Protein AF-A0A382E741-F1 (afdb_monomer)

Secondary structure (DSSP, 8-state):
-------SSPPPPPSSGGGTSPPPPPSSGGG--S-GGGSPPP-PPTT--SSPPPPTTTT--PPPPTT-----EEEEEEESTTTT-EEEEEEETTEEEEEETTEEEEEE-BS-TTTSEEEE-TTSSSEEEEEEEEETTEEEEEETT-SS-SEEEEEETTEEEEEETTEEEEEEEPPPPPP--

pLDDT: mean 92.49, std 12.66, range [32.03, 98.81]

Radius of gyration: 15.73 Å; Cα contacts (8 Å, |Δi|>4): 424; chains: 1; bounding box: 37×41×47 Å

Foldseek 3Di:
DPPDDDPVDFDDDAADQQLADADAADPPQVPWDAAPVNFDFDAADQVFDDGFDGDSCVPGRAAAAPLAADPAGKKAFCDWPRHRWIWGWHDHYQWIWIDTLRTIFTAGQPLDQVRGGFYDDSSSPHTWTWHWHRDNNWIFIHTVSDPHGQWIWHDDPQWIWIHGHVIITIIHGDGHPPPDD

Structure (mmCIF, N/CA/C/O backbone):
data_AF-A0A382E741-F1
#
_entry.id   AF-A0A382E741-F1
#
loop_
_atom_site.group_PDB
_atom_site.id
_atom_site.type_symbol
_atom_site.label_atom_id
_atom_site.label_alt_id
_atom_site.label_comp_id
_atom_site.label_asym_id
_atom_site.label_entity_id
_atom_site.label_seq_id
_atom_site.pdbx_PDB_ins_code
_atom_site.Cartn_x
_atom_site.Cartn_y
_atom_site.Cartn_z
_atom_site.occupancy
_atom_site.B_iso_or_equiv
_atom_site.auth_seq_id
_atom_site.auth_comp_id
_atom_site.auth_asym_id
_atom_site.auth_atom_id
_atom_site.pdbx_PDB_model_num
ATOM 1 N N . MET A 1 1 ? -0.413 5.037 -22.785 1.00 34.12 1 MET A N 1
ATOM 2 C CA . MET A 1 1 ? 0.793 4.187 -22.904 1.00 34.12 1 MET A CA 1
ATOM 3 C C . MET A 1 1 ? 0.843 3.245 -21.711 1.00 34.12 1 MET A C 1
ATOM 5 O O . MET A 1 1 ? 0.623 3.714 -20.603 1.00 34.12 1 MET A O 1
ATOM 9 N N . ALA A 1 2 ? 1.078 1.946 -21.911 1.00 32.03 2 ALA A N 1
ATOM 10 C CA . ALA A 1 2 ? 1.383 1.042 -20.799 1.00 32.03 2 ALA A CA 1
ATOM 11 C C . ALA A 1 2 ? 2.767 1.427 -20.244 1.00 32.03 2 ALA A C 1
ATOM 13 O O . ALA A 1 2 ? 3.730 1.404 -21.014 1.00 32.03 2 ALA A O 1
ATOM 14 N N . PRO A 1 3 ? 2.906 1.835 -18.974 1.00 43.91 3 PRO A N 1
ATOM 15 C CA . PRO A 1 3 ? 4.114 2.515 -18.540 1.00 43.91 3 PRO A CA 1
ATOM 16 C C . PRO A 1 3 ? 5.127 1.527 -17.963 1.00 43.91 3 PRO A C 1
ATOM 18 O O . PRO A 1 3 ? 5.594 1.750 -16.864 1.00 43.91 3 PRO A O 1
ATOM 21 N N . LEU A 1 4 ? 5.450 0.412 -18.624 1.00 53.78 4 LEU A N 1
ATOM 22 C CA . LEU A 1 4 ? 6.540 -0.455 -18.149 1.00 53.78 4 LEU A CA 1
ATOM 23 C C . LEU A 1 4 ? 7.335 -1.033 -19.313 1.00 53.78 4 LEU A C 1
ATOM 25 O O . LEU A 1 4 ? 7.257 -2.214 -19.638 1.00 53.78 4 LEU A O 1
ATOM 29 N N . ARG A 1 5 ? 8.155 -0.188 -19.931 1.00 50.84 5 ARG A N 1
ATOM 30 C CA . ARG A 1 5 ? 9.405 -0.668 -20.514 1.00 50.84 5 ARG A CA 1
ATOM 31 C C . ARG A 1 5 ? 10.549 -0.136 -19.665 1.00 50.84 5 ARG A C 1
ATOM 33 O O . ARG A 1 5 ? 10.568 1.040 -19.326 1.00 50.84 5 ARG A O 1
ATOM 40 N N . ILE A 1 6 ? 11.494 -1.039 -19.400 1.00 49.38 6 ILE A N 1
ATOM 41 C CA . ILE A 1 6 ? 12.743 -0.878 -18.645 1.00 49.38 6 ILE A CA 1
ATOM 42 C C . ILE A 1 6 ? 12.588 -1.108 -17.132 1.00 49.38 6 ILE A C 1
ATOM 44 O O . ILE A 1 6 ? 12.733 -0.203 -16.318 1.00 49.38 6 ILE A O 1
ATOM 48 N N . ARG A 1 7 ? 12.420 -2.373 -16.735 1.00 53.66 7 ARG A N 1
ATOM 49 C CA . ARG A 1 7 ? 13.137 -2.851 -15.546 1.00 53.66 7 ARG A CA 1
ATOM 50 C C . ARG A 1 7 ? 14.413 -3.516 -16.039 1.00 53.66 7 ARG A C 1
ATOM 52 O O . ARG A 1 7 ? 14.349 -4.506 -16.758 1.00 53.66 7 ARG A O 1
ATOM 59 N N . ARG A 1 8 ? 15.568 -2.911 -15.738 1.00 54.41 8 ARG A N 1
ATOM 60 C CA . ARG A 1 8 ? 16.885 -3.466 -16.110 1.00 54.41 8 ARG A CA 1
ATOM 61 C C . ARG A 1 8 ? 17.233 -4.720 -15.298 1.00 54.41 8 ARG A C 1
ATOM 63 O O . ARG A 1 8 ? 18.092 -5.478 -15.726 1.00 54.41 8 ARG A O 1
ATOM 70 N N . ARG A 1 9 ? 16.571 -4.928 -14.154 1.00 62.28 9 ARG A N 1
ATOM 71 C CA . ARG A 1 9 ? 16.672 -6.117 -13.303 1.00 62.28 9 ARG A CA 1
ATOM 72 C C . ARG A 1 9 ? 15.270 -6.607 -12.922 1.00 62.28 9 ARG A C 1
ATOM 74 O O . ARG A 1 9 ? 14.397 -5.755 -12.734 1.00 62.28 9 ARG A O 1
ATOM 81 N N . PRO A 1 10 ? 15.035 -7.926 -12.860 1.00 75.38 10 PRO A N 1
ATOM 82 C CA . PRO A 1 10 ? 13.801 -8.471 -12.299 1.00 75.38 10 PRO A CA 1
ATOM 83 C C . PRO A 1 10 ? 13.642 -8.037 -10.833 1.00 75.38 10 PRO A C 1
ATOM 85 O O . PRO A 1 10 ? 14.640 -7.799 -10.158 1.00 75.38 10 PRO A O 1
ATOM 88 N N . ASP A 1 11 ? 12.399 -7.906 -10.355 1.00 84.00 11 ASP A N 1
ATOM 89 C CA . ASP A 1 11 ? 12.163 -7.691 -8.922 1.00 84.00 11 ASP A CA 1
ATOM 90 C C . ASP A 1 11 ? 12.539 -8.981 -8.186 1.00 84.00 11 ASP A C 1
ATOM 92 O O . ASP A 1 11 ? 12.076 -10.066 -8.550 1.00 84.00 11 ASP A O 1
ATOM 96 N N . GLU A 1 12 ? 13.346 -8.847 -7.142 1.00 90.94 12 GLU A N 1
ATOM 97 C CA . GLU A 1 12 ? 13.682 -9.934 -6.228 1.00 90.94 12 GLU A CA 1
ATOM 98 C C . GLU A 1 12 ? 12.844 -9.789 -4.948 1.00 90.94 12 GLU A C 1
ATOM 100 O O . GLU A 1 12 ? 12.568 -8.661 -4.519 1.00 90.94 12 GLU A O 1
ATOM 105 N N . PRO A 1 13 ? 12.372 -10.901 -4.351 1.00 93.00 13 PRO A N 1
ATOM 106 C CA . PRO A 1 13 ? 11.739 -10.854 -3.040 1.00 93.00 13 PRO A CA 1
ATOM 107 C C . PRO A 1 13 ? 12.687 -10.256 -1.989 1.00 93.00 13 PRO A C 1
ATOM 109 O O . PRO A 1 13 ? 13.903 -10.407 -2.114 1.00 93.00 13 PRO A O 1
ATOM 112 N N . PRO A 1 14 ? 12.154 -9.609 -0.939 1.00 94.00 14 PRO A N 1
ATOM 113 C CA . PRO A 1 14 ? 12.985 -9.150 0.163 1.00 94.00 14 PRO A CA 1
ATOM 114 C C . PRO A 1 14 ? 13.691 -10.328 0.854 1.00 94.00 14 PRO A C 1
ATOM 116 O O . PRO A 1 14 ? 13.113 -11.407 0.986 1.00 94.00 14 PRO A O 1
ATOM 119 N N . ALA A 1 15 ? 14.923 -10.109 1.314 1.00 91.38 15 ALA A N 1
ATOM 120 C CA . ALA A 1 15 ? 15.647 -11.060 2.152 1.00 91.38 15 ALA A CA 1
ATOM 121 C C . ALA A 1 15 ? 15.253 -10.867 3.621 1.00 91.38 15 ALA A C 1
ATOM 123 O O . ALA A 1 15 ? 15.156 -9.729 4.066 1.00 91.38 15 ALA A O 1
ATOM 124 N N . GLY A 1 16 ? 15.064 -11.957 4.366 1.00 91.44 16 GLY A N 1
ATOM 125 C CA . GLY A 1 16 ? 14.660 -11.912 5.775 1.00 91.44 16 GLY A CA 1
ATOM 126 C C . GLY A 1 16 ? 13.178 -12.230 5.988 1.00 91.44 16 GLY A C 1
ATOM 127 O O . GLY A 1 16 ? 12.300 -11.815 5.224 1.00 91.44 16 GLY A O 1
ATOM 128 N N . ARG A 1 17 ? 12.897 -13.017 7.030 1.00 92.56 17 ARG A N 1
ATOM 129 C CA . ARG A 1 17 ? 11.551 -13.526 7.347 1.00 92.56 17 ARG A CA 1
ATOM 130 C C . ARG A 1 17 ? 10.599 -12.428 7.816 1.00 92.56 17 ARG A C 1
ATOM 132 O O . ARG A 1 17 ? 9.401 -12.512 7.549 1.00 92.56 17 ARG A O 1
ATOM 139 N N . GLU A 1 18 ? 11.127 -11.361 8.410 1.00 92.44 18 GLU A N 1
ATOM 140 C CA . GLU A 1 18 ? 10.365 -10.226 8.938 1.00 92.44 18 GLU A CA 1
ATOM 141 C C . GLU A 1 18 ? 9.513 -9.513 7.882 1.00 92.44 18 GLU A C 1
ATOM 143 O O . GLU A 1 18 ? 8.560 -8.811 8.206 1.00 92.44 18 GLU A O 1
ATOM 148 N N . HIS A 1 19 ? 9.841 -9.671 6.599 1.00 95.62 19 HIS A N 1
ATOM 149 C CA . HIS A 1 19 ? 9.064 -9.084 5.514 1.00 95.62 19 HIS A CA 1
ATOM 150 C C . HIS A 1 19 ? 7.811 -9.882 5.167 1.00 95.62 19 HIS A C 1
ATOM 152 O O . HIS A 1 19 ? 6.856 -9.317 4.628 1.00 95.62 19 HIS A O 1
ATOM 158 N N . PHE A 1 20 ? 7.838 -11.188 5.426 1.00 96.12 20 PHE A N 1
ATOM 159 C CA . PHE A 1 20 ? 6.790 -12.129 5.049 1.00 96.12 20 PHE A CA 1
ATOM 160 C C . PHE A 1 20 ? 5.826 -12.413 6.193 1.00 96.12 20 PHE A C 1
ATOM 162 O O . PHE A 1 20 ? 4.687 -12.789 5.924 1.00 96.12 20 PHE A O 1
ATOM 169 N N . GLU A 1 21 ? 6.273 -12.220 7.433 1.00 91.00 21 GLU A N 1
ATOM 170 C CA . GLU A 1 21 ? 5.510 -12.425 8.661 1.00 91.00 21 GLU A CA 1
ATOM 171 C C . GLU A 1 21 ? 4.847 -11.096 9.077 1.00 91.00 21 GLU A C 1
ATOM 173 O O . GLU A 1 21 ? 5.525 -10.201 9.585 1.00 91.00 21 GLU A O 1
ATOM 178 N N . PRO A 1 22 ? 3.533 -10.902 8.835 1.00 88.06 22 PRO A N 1
ATOM 179 C CA . PRO A 1 22 ? 2.861 -9.670 9.228 1.00 88.06 22 PRO A CA 1
ATOM 180 C C . PRO A 1 22 ? 2.861 -9.521 10.747 1.00 88.06 22 PRO A C 1
ATOM 182 O O . PRO A 1 22 ? 2.660 -10.503 11.462 1.00 88.06 22 PRO A O 1
ATOM 185 N N . THR A 1 23 ? 3.002 -8.290 11.239 1.00 86.75 23 THR A N 1
ATOM 186 C CA . THR A 1 23 ? 2.894 -8.014 12.675 1.00 86.75 23 THR A CA 1
ATOM 187 C C . THR A 1 23 ? 1.539 -8.508 13.210 1.00 86.75 23 THR A C 1
ATOM 189 O O . THR A 1 23 ? 0.502 -8.227 12.588 1.00 86.75 23 THR A O 1
ATOM 192 N N . PRO A 1 24 ? 1.523 -9.287 14.310 1.00 94.00 24 PRO A N 1
ATOM 193 C CA . PRO A 1 24 ? 0.286 -9.671 14.977 1.00 94.00 24 PRO A CA 1
ATOM 194 C C . PRO A 1 24 ? -0.503 -8.432 15.403 1.00 94.00 24 PRO A C 1
ATOM 196 O O . PRO A 1 24 ? 0.078 -7.470 15.891 1.00 94.00 24 PRO A O 1
ATOM 199 N N . LEU A 1 25 ? -1.820 -8.466 15.211 1.00 96.50 25 LEU A N 1
ATOM 200 C CA . LEU A 1 25 ? -2.710 -7.379 15.618 1.00 96.50 25 LEU A CA 1
ATOM 201 C C . LEU A 1 25 ? -3.413 -7.768 16.915 1.00 96.50 25 LEU A C 1
ATOM 203 O O . LEU A 1 25 ? -3.801 -8.929 17.078 1.00 96.50 25 LEU A O 1
ATOM 207 N N . SER A 1 26 ? -3.611 -6.805 17.807 1.00 96.25 26 SER A N 1
ATOM 208 C CA . SER A 1 26 ? -4.274 -7.014 19.090 1.00 96.25 26 SER A CA 1
ATOM 209 C C . SER A 1 26 ? -5.700 -7.518 18.899 1.00 96.25 26 SER A C 1
ATOM 211 O O . SER A 1 26 ? -6.436 -7.101 18.006 1.00 96.25 26 SER A O 1
ATOM 213 N N . THR A 1 27 ? -6.123 -8.454 19.737 1.00 92.38 27 THR A N 1
ATOM 214 C CA . THR A 1 27 ? -7.506 -8.933 19.770 1.00 92.38 27 THR A CA 1
ATOM 215 C C . THR A 1 27 ? -7.843 -9.252 21.223 1.00 92.38 27 THR A C 1
ATOM 217 O O . THR A 1 27 ? -7.325 -10.248 21.725 1.00 92.38 27 THR A O 1
ATOM 220 N N . PRO A 1 28 ? -8.709 -8.459 21.888 1.00 92.62 28 PRO A N 1
ATOM 221 C CA . PRO A 1 28 ? -9.558 -7.382 21.354 1.00 92.62 28 PRO A CA 1
ATOM 222 C C . PRO A 1 28 ? -8.822 -6.058 21.031 1.00 92.62 28 PRO A C 1
ATOM 224 O O . PRO A 1 28 ? -7.749 -5.800 21.570 1.00 92.62 28 PRO A O 1
ATOM 227 N N . PRO A 1 29 ? -9.420 -5.148 20.227 1.00 90.94 29 PRO A N 1
ATOM 228 C CA . PRO A 1 29 ? -8.807 -3.855 19.881 1.00 90.94 29 PRO A CA 1
ATOM 229 C C . PRO A 1 29 ? -8.440 -2.958 21.069 1.00 90.94 29 PRO A C 1
ATOM 231 O O . PRO A 1 29 ? -7.552 -2.117 20.952 1.00 90.94 29 PRO A O 1
ATOM 234 N N . ALA A 1 30 ? -9.104 -3.129 22.214 1.00 93.12 30 ALA A N 1
ATOM 235 C CA . ALA A 1 30 ? -8.807 -2.389 23.440 1.00 93.12 30 ALA A CA 1
ATOM 236 C C . ALA A 1 30 ? -7.405 -2.686 24.010 1.00 93.12 30 ALA A C 1
ATOM 238 O O . ALA A 1 30 ? -6.905 -1.899 24.805 1.00 93.12 30 ALA A O 1
ATOM 239 N N . GLU A 1 31 ? -6.773 -3.785 23.589 1.00 95.69 31 GLU A N 1
ATOM 240 C CA . GLU A 1 31 ? -5.421 -4.188 23.998 1.00 95.69 31 GLU A CA 1
ATOM 241 C C . GLU A 1 31 ? -4.324 -3.664 23.053 1.00 95.69 31 GLU A C 1
ATOM 243 O O . GLU A 1 31 ? -3.177 -4.086 23.139 1.00 95.69 31 GLU A O 1
ATOM 248 N N . THR A 1 32 ? -4.659 -2.757 22.130 1.00 97.38 32 THR A N 1
ATOM 249 C CA . THR A 1 32 ? -3.672 -2.094 21.260 1.00 97.38 32 THR A CA 1
ATOM 250 C C . THR A 1 32 ? -2.671 -1.306 22.105 1.00 97.38 32 THR A C 1
ATOM 252 O O . THR A 1 32 ? -3.071 -0.424 22.870 1.00 97.38 32 THR A O 1
ATOM 255 N N . THR A 1 33 ? -1.379 -1.584 21.937 1.00 97.06 33 THR A N 1
ATOM 256 C CA . THR A 1 33 ? -0.289 -0.892 22.636 1.00 97.06 33 THR A CA 1
ATOM 257 C C . THR A 1 33 ? 0.408 0.148 21.763 1.00 97.06 33 THR A C 1
ATOM 259 O O . THR A 1 33 ? 0.824 1.183 22.282 1.00 97.06 33 THR A O 1
ATOM 262 N N . VAL A 1 34 ? 0.500 -0.086 20.450 1.00 97.81 34 VAL A N 1
ATOM 263 C CA . VAL A 1 34 ? 1.154 0.805 19.484 1.00 97.81 34 VAL A CA 1
ATOM 264 C C . VAL A 1 34 ? 0.237 1.010 18.289 1.00 97.81 34 VAL A C 1
ATOM 266 O O . VAL A 1 34 ? -0.017 0.093 17.500 1.00 97.81 34 VAL A O 1
ATOM 269 N N . LYS A 1 35 ? -0.228 2.246 18.110 1.00 98.00 35 LYS A N 1
ATOM 270 C CA . LYS A 1 35 ? -1.102 2.611 16.998 1.00 98.00 35 LYS A CA 1
ATOM 271 C C . LYS A 1 35 ? -0.324 2.997 15.758 1.00 98.00 35 LYS A C 1
ATOM 273 O O . LYS A 1 35 ? 0.825 3.428 15.817 1.00 98.00 35 LYS A O 1
ATOM 278 N N . ALA A 1 36 ? -0.991 2.914 14.612 1.00 97.56 36 ALA A N 1
ATOM 279 C CA . ALA A 1 36 ? -0.427 3.338 13.341 1.00 97.56 36 ALA A CA 1
ATOM 280 C C . ALA A 1 36 ? -0.024 4.820 13.376 1.00 97.56 36 ALA A C 1
ATOM 282 O O . ALA A 1 36 ? 0.965 5.192 12.753 1.00 97.56 36 ALA A O 1
ATOM 283 N N . VAL A 1 37 ? -0.755 5.650 14.127 1.00 97.69 37 VAL A N 1
ATOM 284 C CA . VAL A 1 37 ? -0.464 7.084 14.300 1.00 97.69 37 VAL A CA 1
ATOM 285 C C . VAL A 1 37 ? 0.781 7.372 15.139 1.00 97.69 37 VAL A C 1
ATOM 287 O O . VAL A 1 37 ? 1.349 8.453 15.010 1.00 97.69 37 VAL A O 1
ATOM 290 N N . ASP A 1 38 ? 1.232 6.414 15.952 1.00 98.00 38 ASP A N 1
ATOM 291 C CA . ASP A 1 38 ? 2.426 6.565 16.791 1.00 98.00 38 ASP A CA 1
ATOM 292 C C . ASP A 1 38 ? 3.720 6.339 15.988 1.00 98.00 38 ASP A C 1
ATOM 294 O O . ASP A 1 38 ? 4.813 6.711 16.418 1.00 98.00 38 ASP A O 1
ATOM 298 N N . ILE A 1 39 ? 3.606 5.746 14.796 1.00 98.31 39 ILE A N 1
ATOM 299 C CA . ILE A 1 39 ? 4.721 5.489 13.886 1.00 98.31 39 ILE A CA 1
ATOM 300 C C . ILE A 1 39 ? 4.799 6.629 12.857 1.00 98.31 39 ILE A C 1
ATOM 302 O O . ILE A 1 39 ? 3.803 6.917 12.193 1.00 98.31 39 ILE A O 1
ATOM 306 N N . PRO A 1 40 ? 5.962 7.266 12.632 1.00 97.94 40 PRO A N 1
ATOM 307 C CA . PRO A 1 40 ? 6.100 8.298 11.603 1.00 97.94 40 PRO A CA 1
ATOM 308 C C . PRO A 1 40 ? 5.757 7.797 10.193 1.00 97.94 40 PRO A C 1
ATOM 310 O O . PRO A 1 40 ? 5.999 6.635 9.860 1.00 97.94 40 PRO A O 1
ATOM 313 N N . VAL A 1 41 ? 5.221 8.679 9.346 1.00 98.25 41 VAL A N 1
ATOM 314 C CA . VAL A 1 41 ? 5.004 8.399 7.915 1.00 98.25 41 VAL A CA 1
ATOM 315 C C . VAL A 1 41 ? 6.349 8.200 7.219 1.00 98.25 41 VAL A C 1
ATOM 317 O O . VAL A 1 41 ? 7.254 9.026 7.351 1.00 98.25 41 VAL A O 1
ATOM 320 N N . ALA A 1 42 ? 6.491 7.095 6.488 1.00 98.06 42 ALA A N 1
ATOM 321 C CA . ALA A 1 42 ? 7.678 6.812 5.700 1.00 98.06 42 ALA A CA 1
ATOM 322 C C . ALA A 1 42 ? 7.590 7.470 4.318 1.00 98.06 42 ALA A C 1
ATOM 324 O O . ALA A 1 42 ? 6.544 7.482 3.673 1.00 98.06 42 ALA A O 1
ATOM 325 N N . HIS A 1 43 ? 8.727 7.962 3.834 1.00 97.56 43 HIS A N 1
ATOM 326 C CA . HIS A 1 43 ? 8.866 8.511 2.489 1.00 97.56 43 HIS A CA 1
ATOM 327 C C . HIS A 1 43 ? 9.945 7.756 1.722 1.00 97.56 43 HIS A C 1
ATOM 329 O O . HIS A 1 43 ? 10.892 7.222 2.311 1.00 97.56 43 HIS A O 1
ATOM 335 N N . THR A 1 44 ? 9.831 7.736 0.396 1.00 97.75 44 THR A N 1
ATOM 336 C CA . THR A 1 44 ? 10.875 7.162 -0.448 1.00 97.75 44 THR A CA 1
ATOM 337 C C . THR A 1 44 ? 12.180 7.951 -0.263 1.00 97.75 44 THR A C 1
ATOM 339 O O . THR A 1 44 ? 12.179 9.177 -0.408 1.00 97.75 44 THR A O 1
ATOM 342 N N . PRO A 1 45 ? 13.321 7.290 0.019 1.00 96.00 45 PRO A N 1
ATOM 343 C CA . PRO A 1 45 ? 14.601 7.984 0.117 1.00 96.00 45 PRO A CA 1
ATOM 344 C C . PRO A 1 45 ? 15.011 8.576 -1.245 1.00 96.00 45 PRO A C 1
ATOM 346 O O . PRO A 1 45 ? 14.632 8.029 -2.285 1.00 96.00 45 PRO A O 1
ATOM 349 N N . PRO A 1 46 ? 15.818 9.653 -1.291 1.00 93.44 46 PRO A N 1
ATOM 350 C CA . PRO A 1 46 ? 16.272 10.240 -2.552 1.00 93.44 46 PRO A CA 1
ATOM 351 C C . PRO A 1 46 ? 16.890 9.197 -3.500 1.00 93.44 46 PRO A C 1
ATOM 353 O O . PRO A 1 46 ? 17.815 8.477 -3.131 1.00 93.44 46 PRO A O 1
ATOM 356 N N . GLY A 1 47 ? 16.371 9.105 -4.730 1.00 91.81 47 GLY A N 1
ATOM 357 C CA . GLY A 1 47 ? 16.799 8.106 -5.725 1.00 91.81 47 GLY A CA 1
ATOM 358 C C . GLY A 1 47 ? 16.170 6.709 -5.575 1.00 91.81 47 GLY A C 1
ATOM 359 O O . GLY A 1 47 ? 16.398 5.839 -6.423 1.00 91.81 47 GLY A O 1
ATOM 360 N N . GLY A 1 48 ? 15.327 6.510 -4.561 1.00 94.81 48 GLY A N 1
ATOM 361 C CA . GLY A 1 48 ? 14.690 5.242 -4.227 1.00 94.81 48 GLY A CA 1
ATOM 362 C C . GLY A 1 48 ? 15.574 4.316 -3.396 1.00 94.81 48 GLY A C 1
ATOM 363 O O . GLY A 1 48 ? 16.798 4.458 -3.354 1.00 94.81 48 GLY A O 1
ATOM 364 N N . TYR A 1 49 ? 14.954 3.343 -2.731 1.00 94.25 49 TYR A N 1
ATOM 365 C CA . TYR A 1 49 ? 15.710 2.301 -2.038 1.00 94.25 49 TYR A CA 1
ATOM 366 C C . TYR A 1 49 ? 16.342 1.330 -3.046 1.00 94.25 49 TYR A C 1
ATOM 368 O O . TYR A 1 49 ? 15.875 1.191 -4.182 1.00 94.25 49 TYR A O 1
ATOM 376 N N . ARG A 1 50 ? 17.413 0.652 -2.621 1.00 91.69 50 ARG A N 1
ATOM 377 C CA . ARG A 1 50 ? 18.072 -0.409 -3.404 1.00 91.69 50 ARG A CA 1
ATOM 378 C C . ARG A 1 50 ? 17.576 -1.782 -2.976 1.00 91.69 50 ARG A C 1
ATOM 380 O O . ARG A 1 50 ? 17.087 -2.531 -3.811 1.00 91.69 50 ARG A O 1
ATOM 387 N N 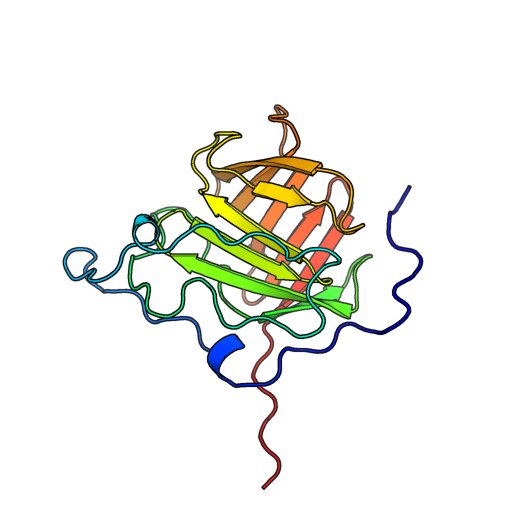. ASP A 1 51 ? 17.620 -2.018 -1.673 1.00 93.00 51 ASP A N 1
ATOM 388 C CA . ASP A 1 51 ? 17.113 -3.211 -1.007 1.00 93.00 51 ASP A CA 1
ATOM 389 C C . ASP A 1 51 ? 15.846 -2.855 -0.233 1.00 93.00 51 ASP A C 1
ATOM 391 O O . ASP A 1 51 ? 15.650 -1.694 0.145 1.00 93.00 51 ASP A O 1
ATOM 395 N N . PHE A 1 52 ? 14.971 -3.836 -0.011 1.00 95.88 52 PHE A N 1
ATOM 396 C CA . PHE A 1 52 ? 13.752 -3.595 0.751 1.00 95.88 52 PHE A CA 1
ATOM 397 C C . PHE A 1 52 ? 14.102 -3.030 2.139 1.00 95.88 52 PHE A C 1
ATOM 399 O O . PHE A 1 52 ? 14.848 -3.664 2.884 1.00 95.88 52 PHE A O 1
ATOM 406 N N . PRO A 1 53 ? 13.561 -1.861 2.525 1.00 96.69 53 PRO A N 1
ATOM 407 C CA . PRO A 1 53 ? 13.716 -1.359 3.883 1.00 96.69 53 PRO A CA 1
ATOM 408 C C . PRO A 1 53 ? 13.006 -2.294 4.863 1.00 96.69 53 PRO A C 1
ATOM 410 O O . PRO A 1 53 ? 12.065 -2.999 4.478 1.00 96.69 53 PRO A O 1
ATOM 413 N N . ARG A 1 54 ? 13.382 -2.249 6.144 1.00 96.12 54 ARG A N 1
ATOM 414 C CA . ARG A 1 54 ? 12.639 -2.930 7.219 1.00 96.12 54 ARG A CA 1
ATOM 415 C C . ARG A 1 54 ? 11.140 -2.566 7.177 1.00 96.12 54 ARG A C 1
ATOM 417 O O . ARG A 1 54 ? 10.801 -1.499 6.653 1.00 96.12 54 ARG A O 1
ATOM 424 N N . PRO A 1 55 ? 10.237 -3.437 7.664 1.00 97.62 55 PRO A N 1
ATOM 425 C CA . PRO A 1 55 ? 8.820 -3.100 7.771 1.00 97.62 55 PRO A CA 1
ATOM 426 C C . PRO A 1 55 ? 8.622 -1.792 8.548 1.00 97.62 55 PRO A C 1
ATOM 428 O O . PRO A 1 55 ? 9.194 -1.618 9.622 1.00 97.62 55 PRO A O 1
ATOM 431 N N . VAL A 1 56 ? 7.866 -0.861 7.966 1.00 98.12 56 VAL A N 1
ATOM 432 C CA . VAL A 1 56 ? 7.593 0.464 8.540 1.00 98.12 56 VAL A CA 1
ATOM 433 C C . VAL A 1 56 ? 6.679 0.340 9.752 1.00 98.12 56 VAL A C 1
ATOM 435 O O . VAL A 1 56 ? 6.916 0.990 10.762 1.00 98.12 56 VAL A O 1
ATOM 438 N N . LEU A 1 57 ? 5.669 -0.529 9.675 1.00 98.06 57 LEU A N 1
ATOM 439 C CA . LEU A 1 57 ? 4.703 -0.768 10.748 1.00 98.06 57 LEU A CA 1
ATOM 440 C C . LEU A 1 57 ? 5.156 -1.876 11.709 1.00 98.06 57 LEU A C 1
ATOM 442 O O . LEU A 1 57 ? 4.334 -2.446 12.424 1.00 98.06 57 LEU A O 1
ATOM 446 N N . ALA A 1 58 ? 6.453 -2.202 11.732 1.00 95.75 58 ALA A N 1
ATOM 447 C CA . ALA A 1 58 ? 6.995 -3.180 12.666 1.00 95.75 58 ALA A CA 1
ATOM 448 C C . ALA A 1 58 ? 6.655 -2.787 14.112 1.00 95.75 58 ALA A C 1
ATOM 450 O O . ALA A 1 58 ? 7.018 -1.707 14.572 1.00 95.75 58 ALA A O 1
ATOM 451 N N . GLY A 1 59 ? 5.979 -3.688 14.827 1.00 94.81 59 GLY A N 1
ATOM 452 C CA . GLY A 1 59 ? 5.569 -3.477 16.217 1.00 94.81 59 GLY A CA 1
ATOM 453 C C . GLY A 1 59 ? 4.241 -2.739 16.394 1.00 94.81 59 GLY A C 1
ATOM 454 O O . GLY A 1 59 ? 3.804 -2.605 17.529 1.00 94.81 59 GLY A O 1
ATOM 455 N N . CYS A 1 60 ? 3.581 -2.301 15.315 1.00 98.00 60 CYS A N 1
ATOM 456 C CA . CYS A 1 60 ? 2.207 -1.813 15.389 1.00 98.00 60 CYS A CA 1
ATOM 457 C C . CYS A 1 60 ? 1.233 -2.983 15.531 1.00 98.00 60 CYS A C 1
ATOM 459 O O . CYS A 1 60 ? 1.215 -3.880 14.686 1.00 98.00 60 CYS A O 1
ATOM 461 N N . ASP A 1 61 ? 0.406 -2.945 16.569 1.00 97.88 61 ASP A N 1
ATOM 462 C CA . ASP A 1 61 ? -0.582 -3.979 16.873 1.00 97.88 61 ASP A CA 1
ATOM 463 C C . ASP A 1 61 ? -2.029 -3.496 16.660 1.00 97.88 61 ASP A C 1
ATOM 465 O O . ASP A 1 61 ? -2.974 -4.248 16.890 1.00 97.88 61 ASP A O 1
ATOM 469 N N . GLU A 1 62 ? -2.229 -2.274 16.153 1.00 98.38 62 GLU A N 1
ATOM 470 C CA . GLU A 1 62 ? -3.564 -1.718 15.916 1.00 98.38 62 GLU A CA 1
ATOM 471 C C . GLU A 1 62 ? -4.359 -2.523 14.874 1.00 98.38 62 GLU A C 1
ATOM 473 O O . GLU A 1 62 ? -3.955 -2.605 13.704 1.00 98.38 62 GLU A O 1
ATOM 478 N N . PRO A 1 63 ? -5.534 -3.071 15.239 1.00 98.19 63 PRO A N 1
ATOM 479 C CA . PRO A 1 63 ? -6.355 -3.850 14.323 1.00 98.19 63 PRO A CA 1
ATOM 480 C C . PRO A 1 63 ? -6.712 -3.092 13.053 1.00 98.19 63 PRO A C 1
ATOM 482 O O . PRO A 1 63 ? -7.019 -1.901 13.083 1.00 98.19 63 PRO A O 1
ATOM 485 N N . ILE A 1 64 ? -6.724 -3.805 11.927 1.00 97.94 64 ILE A N 1
ATOM 486 C CA . ILE A 1 64 ? -7.182 -3.250 10.654 1.00 97.94 64 ILE A CA 1
ATOM 487 C C . ILE A 1 64 ? -8.630 -2.776 10.815 1.00 97.94 64 ILE A C 1
ATOM 489 O O . ILE A 1 64 ? -9.480 -3.496 11.346 1.00 97.94 64 ILE A O 1
ATOM 493 N N . THR A 1 65 ? -8.903 -1.562 10.339 1.00 96.38 65 THR A N 1
ATOM 494 C CA . THR A 1 65 ? -10.223 -0.942 10.459 1.00 96.38 65 THR A CA 1
ATOM 495 C C . THR A 1 65 ? -11.313 -1.817 9.815 1.00 96.38 65 THR A C 1
ATOM 497 O O . THR A 1 65 ? -11.082 -2.399 8.746 1.00 96.38 65 THR A O 1
ATOM 500 N N . PRO A 1 66 ? -12.510 -1.935 10.421 1.00 95.75 66 PRO A N 1
ATOM 501 C CA . PRO A 1 66 ? -13.588 -2.748 9.868 1.00 95.75 66 PRO A CA 1
ATOM 502 C C . PRO A 1 66 ? -13.919 -2.400 8.411 1.00 95.75 66 PRO A C 1
ATOM 504 O O . PRO A 1 66 ? -13.964 -1.236 8.020 1.00 95.75 66 PRO A O 1
ATOM 507 N N . GLY A 1 67 ? -14.173 -3.425 7.595 1.00 94.38 67 GLY A N 1
ATOM 508 C CA . GLY A 1 67 ? -14.511 -3.269 6.175 1.00 94.38 67 GLY A CA 1
ATOM 509 C C . GLY A 1 67 ? -13.308 -3.099 5.237 1.00 94.38 67 GLY A C 1
ATOM 510 O O . GLY A 1 67 ? -13.470 -3.233 4.021 1.00 94.38 67 GLY A O 1
ATOM 511 N N . ALA A 1 68 ? -12.102 -2.876 5.765 1.00 98.00 68 ALA A N 1
ATOM 512 C CA . ALA A 1 68 ? -10.884 -2.930 4.970 1.00 98.00 68 ALA A CA 1
ATOM 513 C C . ALA A 1 68 ? -10.488 -4.387 4.656 1.00 98.00 68 ALA A C 1
ATOM 515 O O . ALA A 1 68 ? -10.633 -5.272 5.503 1.00 98.00 68 ALA A O 1
ATOM 516 N N . PRO A 1 69 ? -9.967 -4.674 3.450 1.00 97.69 69 PRO A N 1
ATOM 517 C CA . PRO A 1 69 ? -9.374 -5.973 3.169 1.00 97.69 69 PRO A CA 1
ATOM 518 C C . PRO A 1 69 ? -8.040 -6.136 3.910 1.00 97.69 69 PRO A C 1
ATOM 520 O O . PRO A 1 69 ? -7.233 -5.204 3.945 1.00 97.69 69 PRO A O 1
ATOM 523 N N . ASP A 1 70 ? -7.763 -7.348 4.396 1.00 97.69 70 ASP A N 1
ATOM 524 C CA . ASP A 1 70 ? -6.409 -7.734 4.806 1.00 97.69 70 ASP A CA 1
ATOM 525 C C . ASP A 1 70 ? -5.578 -8.085 3.563 1.00 97.69 70 ASP A C 1
ATOM 527 O O . ASP A 1 70 ? -5.717 -9.147 2.949 1.00 97.69 70 ASP A O 1
ATOM 531 N N . LEU A 1 71 ? -4.747 -7.135 3.155 1.00 98.44 71 LEU A N 1
ATOM 532 C CA . LEU A 1 71 ? -3.790 -7.192 2.057 1.00 98.44 71 LEU A CA 1
ATOM 533 C C . LEU A 1 71 ? -2.357 -7.412 2.557 1.00 98.44 71 LEU A C 1
ATOM 535 O O . LEU A 1 71 ? -1.457 -7.456 1.719 1.00 98.44 71 LEU A O 1
ATOM 539 N N . ARG A 1 72 ? -2.114 -7.548 3.870 1.00 98.31 72 ARG A N 1
ATOM 540 C CA . ARG A 1 72 ? -0.756 -7.639 4.433 1.00 98.31 72 ARG A CA 1
ATOM 541 C C . ARG A 1 72 ? 0.038 -8.769 3.793 1.00 98.31 72 ARG A C 1
ATOM 543 O O . ARG A 1 72 ?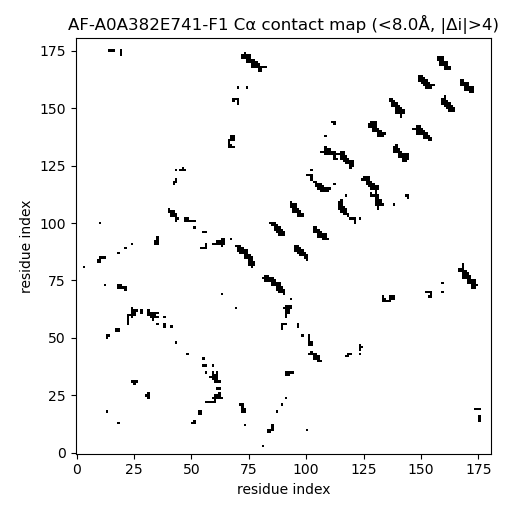 -0.542 -9.810 3.488 1.00 98.31 72 ARG A O 1
ATOM 550 N N . GLY A 1 73 ? 1.350 -8.597 3.643 1.00 97.56 73 GLY A N 1
ATOM 551 C CA . GLY A 1 73 ? 2.324 -9.602 3.201 1.00 97.56 73 GLY A CA 1
ATOM 552 C C . GLY A 1 73 ? 3.055 -9.250 1.905 1.00 97.56 73 GLY A C 1
ATOM 553 O O . GLY A 1 73 ? 2.878 -8.171 1.339 1.00 97.56 73 GLY A O 1
ATOM 554 N N . VAL A 1 74 ? 3.891 -10.178 1.436 1.00 98.44 74 VAL A N 1
ATOM 555 C CA . VAL A 1 74 ? 4.643 -10.041 0.181 1.00 98.44 74 VAL A CA 1
ATOM 556 C C . VAL A 1 74 ? 3.877 -10.704 -0.957 1.00 98.44 74 VAL A C 1
ATOM 558 O O . VAL A 1 74 ? 3.455 -11.857 -0.856 1.00 98.44 74 VAL A O 1
ATOM 561 N N . TRP A 1 75 ? 3.710 -9.981 -2.058 1.00 98.44 75 TRP A N 1
ATOM 562 C CA . TRP A 1 75 ? 2.898 -10.378 -3.200 1.00 98.44 75 TRP A CA 1
ATOM 563 C C . TRP A 1 75 ? 3.708 -10.346 -4.483 1.00 98.44 75 TRP A C 1
ATOM 565 O O . TRP A 1 75 ? 4.404 -9.372 -4.739 1.00 98.44 75 TRP A O 1
ATOM 575 N N . GLN A 1 76 ? 3.551 -11.362 -5.333 1.00 98.06 76 GLN A N 1
ATOM 576 C CA . GLN A 1 76 ? 4.129 -11.379 -6.675 1.00 98.06 76 GLN A CA 1
ATOM 577 C C . GLN A 1 76 ? 3.043 -11.476 -7.742 1.00 98.06 76 GLN A C 1
ATOM 579 O O . GLN A 1 76 ? 2.256 -12.426 -7.763 1.00 98.06 76 GLN A O 1
ATOM 584 N N . ALA A 1 77 ? 3.046 -10.543 -8.691 1.00 97.88 77 ALA A N 1
ATOM 585 C CA . ALA A 1 77 ? 2.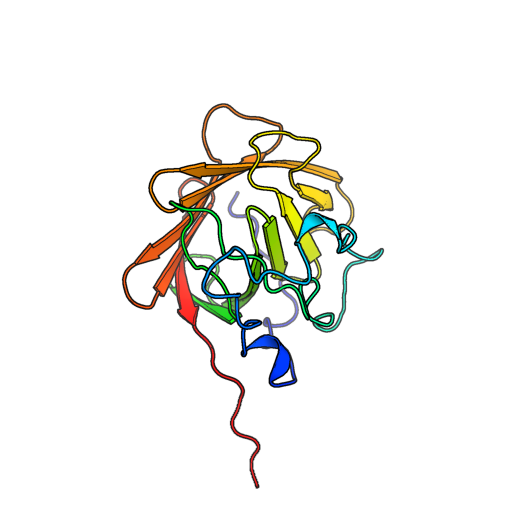220 -10.611 -9.887 1.00 97.88 77 ALA A CA 1
ATOM 586 C C . ALA A 1 77 ? 2.642 -11.789 -10.765 1.00 97.88 77 ALA A C 1
ATOM 588 O O . ALA A 1 77 ? 3.692 -11.768 -11.404 1.00 97.88 77 ALA A O 1
ATOM 589 N N . TYR A 1 78 ? 1.800 -12.815 -10.838 1.00 97.50 78 TYR A N 1
ATOM 590 C CA . TYR A 1 78 ? 2.050 -13.991 -11.675 1.00 97.50 78 TYR A CA 1
ATOM 591 C C . TYR A 1 78 ? 1.265 -13.930 -13.000 1.00 97.50 78 TYR A C 1
ATOM 593 O O . TYR A 1 78 ? 1.625 -14.604 -13.970 1.00 97.50 78 TYR A O 1
ATOM 601 N N . ARG A 1 79 ? 0.221 -13.086 -13.071 1.00 97.38 79 ARG A N 1
ATOM 602 C CA . ARG A 1 79 ? -0.604 -12.846 -14.266 1.00 97.38 79 ARG A CA 1
ATOM 603 C C . ARG A 1 79 ? -0.937 -11.362 -14.427 1.00 97.38 79 ARG A C 1
ATOM 605 O O . ARG A 1 79 ? -1.261 -10.693 -13.451 1.00 97.38 79 ARG A O 1
ATOM 612 N N . GLY A 1 80 ? -0.958 -10.890 -15.674 1.00 96.25 80 GLY A N 1
ATOM 613 C CA . GLY A 1 80 ? -1.262 -9.503 -16.038 1.00 96.25 80 GLY A CA 1
ATOM 614 C C . GLY A 1 80 ? -0.054 -8.788 -16.653 1.00 96.25 80 GLY A C 1
ATOM 615 O O . GLY A 1 80 ? 1.014 -9.391 -16.775 1.00 96.25 80 GLY A O 1
ATOM 616 N N . PRO A 1 81 ? -0.208 -7.518 -17.063 1.00 92.56 81 PRO A N 1
ATOM 617 C CA . PRO A 1 81 ? 0.864 -6.755 -17.704 1.00 92.56 81 PRO A CA 1
ATOM 618 C C . PRO A 1 81 ? 2.071 -6.495 -16.795 1.00 92.56 81 PRO A C 1
ATOM 620 O O . PRO A 1 81 ? 3.135 -6.160 -17.301 1.00 92.56 81 PRO A O 1
ATOM 623 N N . LEU A 1 82 ? 1.922 -6.654 -15.477 1.00 90.56 82 LEU A N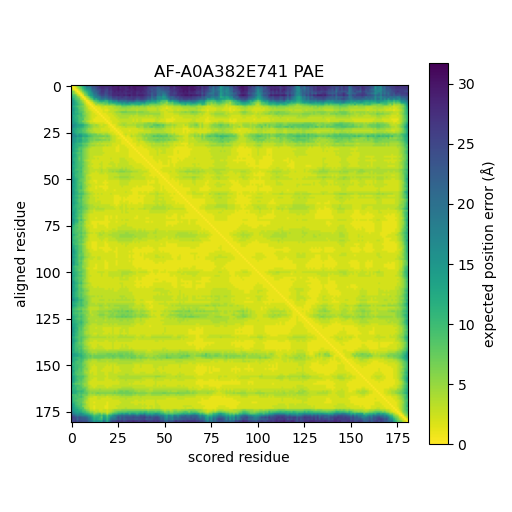 1
ATOM 624 C CA . LEU A 1 82 ? 2.984 -6.438 -14.489 1.00 90.56 82 LEU A CA 1
ATOM 625 C C . LEU A 1 82 ? 3.562 -7.747 -13.956 1.00 90.56 82 LEU A C 1
ATOM 627 O O . LEU A 1 82 ? 4.065 -7.779 -12.838 1.00 90.56 82 LEU A O 1
ATOM 631 N N . LYS A 1 83 ? 3.469 -8.840 -14.725 1.00 94.56 83 LYS A N 1
ATOM 632 C CA . LYS A 1 83 ? 4.030 -10.139 -14.336 1.00 94.56 83 LYS A CA 1
ATOM 633 C C . LYS A 1 83 ? 5.496 -9.990 -13.901 1.00 94.56 83 LYS A C 1
ATOM 635 O O . LYS A 1 83 ? 6.297 -9.391 -14.612 1.00 94.56 83 LYS A O 1
ATOM 640 N N . GLY A 1 84 ? 5.825 -10.558 -12.745 1.00 93.75 84 GLY A N 1
ATOM 641 C CA . GLY A 1 84 ? 7.129 -10.454 -12.093 1.00 93.75 84 GLY A CA 1
ATOM 642 C C . GLY A 1 84 ? 7.229 -9.328 -11.064 1.00 93.75 84 GLY A C 1
ATOM 643 O O . GLY A 1 84 ? 8.165 -9.343 -10.279 1.00 93.75 84 GLY A O 1
ATOM 644 N N . HIS A 1 85 ? 6.279 -8.388 -11.016 1.00 94.75 85 HIS A N 1
ATOM 645 C CA . HIS A 1 85 ? 6.268 -7.352 -9.986 1.00 94.75 85 HIS A CA 1
ATOM 646 C C . HIS A 1 85 ? 6.104 -7.936 -8.588 1.00 94.75 85 HIS A C 1
ATOM 648 O O . HIS A 1 85 ? 5.227 -8.779 -8.388 1.00 94.75 85 HIS A O 1
ATOM 654 N N . ILE A 1 86 ? 6.898 -7.435 -7.642 1.00 97.25 86 ILE A N 1
ATOM 655 C CA . ILE A 1 86 ? 6.785 -7.761 -6.224 1.00 97.25 86 ILE A CA 1
ATOM 656 C C . ILE A 1 86 ? 6.459 -6.501 -5.422 1.00 97.25 86 ILE A C 1
ATOM 658 O O . ILE A 1 86 ? 7.076 -5.455 -5.630 1.00 97.25 86 ILE A O 1
ATOM 662 N N . GLU A 1 87 ? 5.502 -6.614 -4.502 1.00 97.69 87 GLU A N 1
ATOM 663 C CA . GLU A 1 87 ? 5.188 -5.585 -3.508 1.00 97.69 87 GLU A CA 1
ATOM 664 C C . GLU A 1 87 ? 5.049 -6.196 -2.109 1.00 97.69 87 GLU A C 1
ATOM 666 O O . GLU A 1 87 ? 4.459 -7.266 -1.950 1.00 97.69 87 GLU A O 1
ATOM 671 N N . ARG A 1 88 ? 5.585 -5.510 -1.092 1.00 98.38 88 ARG A N 1
ATOM 672 C CA . ARG A 1 88 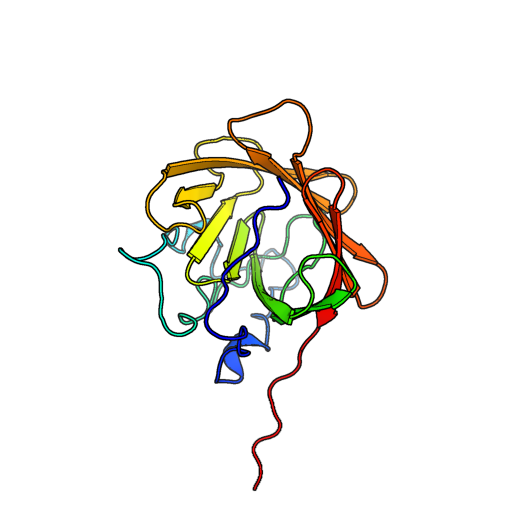? 5.256 -5.770 0.316 1.00 98.38 88 ARG A CA 1
ATOM 673 C C . ARG A 1 88 ? 4.171 -4.793 0.740 1.00 98.38 88 ARG A C 1
ATOM 675 O O . ARG A 1 88 ? 4.330 -3.592 0.537 1.00 98.38 88 ARG A O 1
ATOM 682 N N . VAL A 1 89 ? 3.103 -5.312 1.334 1.00 98.69 89 VAL A N 1
ATOM 683 C CA . VAL A 1 89 ? 2.007 -4.523 1.894 1.00 98.69 89 VAL A CA 1
ATOM 684 C C . VAL A 1 89 ? 1.976 -4.714 3.406 1.00 98.69 89 VAL A C 1
ATOM 686 O O . VAL A 1 89 ? 1.947 -5.841 3.897 1.00 98.69 89 VAL A O 1
ATOM 689 N N . GLU A 1 90 ? 1.961 -3.612 4.140 1.00 98.62 90 GLU A N 1
ATOM 690 C CA . GLU A 1 90 ? 1.805 -3.562 5.595 1.00 98.62 90 GLU A CA 1
ATOM 691 C C . GLU A 1 90 ? 0.509 -2.810 5.911 1.00 98.62 90 GLU A C 1
ATOM 693 O O . GLU A 1 90 ? 0.164 -1.869 5.195 1.00 98.62 90 GLU A O 1
ATOM 698 N N . GLN A 1 91 ? -0.227 -3.226 6.945 1.00 98.19 91 GLN A N 1
ATOM 699 C CA . GLN A 1 91 ? -1.469 -2.572 7.364 1.00 98.19 91 GLN A CA 1
ATOM 700 C C . GLN A 1 91 ? -1.662 -2.669 8.871 1.00 98.19 91 GLN A C 1
ATOM 702 O O . GLN A 1 91 ? -1.471 -3.740 9.445 1.00 98.19 91 GLN A O 1
ATOM 707 N N . ALA A 1 92 ? -2.116 -1.566 9.454 1.00 98.19 92 ALA A N 1
ATOM 708 C CA . ALA A 1 92 ? -2.599 -1.460 10.823 1.00 98.19 92 ALA A CA 1
ATOM 709 C C . ALA A 1 92 ? -3.555 -0.260 10.897 1.00 98.19 92 ALA A C 1
ATOM 711 O O . ALA A 1 92 ? -3.353 0.731 10.184 1.00 98.19 92 ALA A O 1
ATOM 712 N N . GLY A 1 93 ? -4.630 -0.355 11.681 1.00 98.06 93 GLY A N 1
ATOM 713 C CA . GLY A 1 93 ? -5.678 0.670 11.685 1.00 98.06 93 GLY A CA 1
ATOM 714 C C . GLY A 1 93 ? -6.245 0.929 10.282 1.00 98.06 93 GLY A C 1
ATOM 715 O O . GLY A 1 93 ? -6.612 0.003 9.552 1.00 98.06 93 GLY A O 1
ATOM 716 N N . ASN A 1 94 ? -6.302 2.199 9.873 1.00 98.44 94 ASN A N 1
ATOM 717 C CA . ASN A 1 94 ? -6.635 2.608 8.502 1.00 98.44 94 ASN A CA 1
ATOM 718 C C . ASN A 1 94 ? -5.398 2.926 7.633 1.00 98.44 94 ASN A C 1
ATOM 720 O O . ASN A 1 94 ? -5.551 3.506 6.555 1.00 98.44 94 ASN A O 1
ATOM 724 N N . ARG A 1 95 ? -4.188 2.572 8.078 1.00 98.75 95 ARG A N 1
ATOM 725 C CA . ARG A 1 95 ? -2.929 2.857 7.383 1.00 98.75 95 ARG A CA 1
ATOM 726 C C . ARG A 1 95 ? -2.480 1.681 6.522 1.00 98.75 95 ARG A C 1
ATOM 728 O O . ARG A 1 95 ? -2.657 0.518 6.887 1.00 98.75 95 ARG A O 1
ATOM 735 N N . VAL A 1 96 ? -1.883 1.990 5.375 1.00 98.81 96 VAL A N 1
ATOM 736 C CA . VAL A 1 96 ? -1.297 1.024 4.445 1.00 98.81 96 VAL A CA 1
ATOM 737 C C . VAL A 1 96 ? 0.074 1.517 3.999 1.00 98.81 96 VAL A C 1
ATOM 739 O O . VAL A 1 96 ? 0.197 2.640 3.520 1.00 98.81 96 VAL A O 1
ATOM 742 N N . VAL A 1 97 ? 1.088 0.657 4.075 1.00 98.81 97 VAL A N 1
ATOM 743 C CA . VAL A 1 97 ? 2.412 0.923 3.495 1.00 98.81 97 VAL A CA 1
ATOM 744 C C . VAL A 1 97 ? 2.669 -0.075 2.379 1.00 98.81 97 VAL A C 1
ATOM 746 O O . VAL A 1 97 ? 2.598 -1.284 2.593 1.00 98.81 97 VAL A O 1
ATOM 749 N N . ILE A 1 98 ? 2.948 0.423 1.176 1.00 98.56 98 ILE A N 1
ATOM 750 C CA . ILE A 1 98 ? 3.272 -0.389 0.003 1.00 98.56 98 ILE A CA 1
ATOM 751 C C . ILE A 1 98 ? 4.707 -0.100 -0.416 1.00 98.56 98 ILE A C 1
ATOM 753 O O . ILE A 1 98 ? 5.022 0.981 -0.909 1.00 98.56 98 ILE A O 1
ATOM 757 N N . THR A 1 99 ? 5.566 -1.100 -0.270 1.00 98.19 99 THR A N 1
ATOM 758 C CA . THR A 1 99 ? 6.984 -1.026 -0.624 1.00 98.19 99 THR A CA 1
ATOM 759 C C . THR A 1 99 ? 7.219 -1.850 -1.881 1.00 98.19 99 THR A C 1
ATOM 761 O O . THR A 1 99 ? 7.056 -3.072 -1.861 1.00 98.19 99 THR A O 1
ATOM 764 N N . ALA A 1 100 ? 7.574 -1.199 -2.994 1.00 96.00 100 ALA A N 1
ATOM 765 C CA . ALA A 1 100 ? 7.756 -1.884 -4.276 1.00 96.00 100 ALA A CA 1
ATOM 766 C C . ALA A 1 100 ? 8.578 -1.059 -5.280 1.00 96.00 100 ALA A C 1
ATOM 768 O O . ALA A 1 100 ? 8.521 0.162 -5.267 1.00 96.00 100 ALA A O 1
ATOM 769 N N . GLY A 1 101 ? 9.330 -1.689 -6.187 1.00 92.12 101 GLY A N 1
ATOM 770 C CA . GLY A 1 101 ? 9.993 -0.980 -7.297 1.00 92.12 101 GLY A CA 1
ATOM 771 C C . GLY A 1 101 ? 10.941 0.169 -6.900 1.00 92.12 101 GLY A C 1
ATOM 772 O O . GLY A 1 101 ? 11.144 1.090 -7.696 1.00 92.12 101 GLY A O 1
ATOM 773 N N . GLY A 1 102 ? 11.507 0.137 -5.690 1.00 94.56 102 GLY A N 1
ATOM 774 C CA 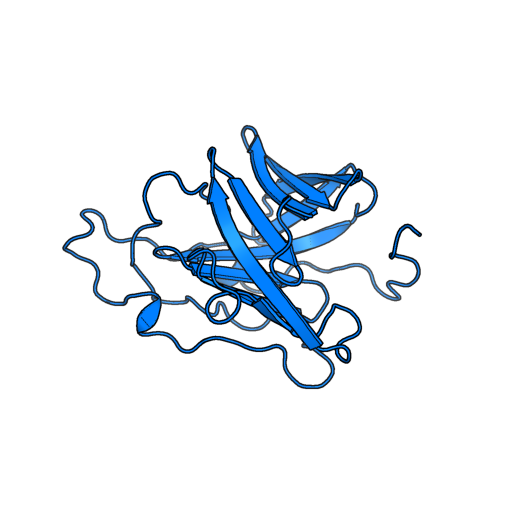. GLY A 1 102 ? 12.383 1.188 -5.161 1.00 94.56 102 GLY A CA 1
ATOM 775 C C . GLY A 1 102 ? 11.662 2.371 -4.502 1.00 94.56 102 GLY A C 1
ATOM 776 O O . GLY A 1 102 ? 12.328 3.357 -4.199 1.00 94.56 102 GLY A O 1
ATOM 777 N N . ILE A 1 103 ? 10.341 2.300 -4.300 1.00 96.31 103 ILE A N 1
ATOM 778 C CA . ILE A 1 103 ? 9.524 3.341 -3.651 1.00 96.31 103 ILE A CA 1
ATOM 779 C C . ILE A 1 103 ? 8.730 2.804 -2.447 1.00 96.31 103 ILE A C 1
ATOM 781 O O . ILE A 1 103 ? 8.370 1.623 -2.406 1.00 96.31 103 ILE A O 1
ATOM 785 N N . ILE A 1 104 ? 8.432 3.685 -1.493 1.00 98.25 104 ILE A N 1
ATOM 786 C CA . ILE A 1 104 ? 7.597 3.437 -0.314 1.00 98.25 104 ILE A CA 1
ATOM 787 C C . ILE A 1 104 ? 6.380 4.358 -0.397 1.00 98.25 104 ILE A C 1
ATOM 789 O O . ILE A 1 104 ? 6.487 5.557 -0.177 1.00 98.25 104 ILE A O 1
ATOM 793 N N . HIS A 1 105 ? 5.212 3.803 -0.702 1.00 98.31 105 HIS A N 1
ATOM 794 C CA . HIS A 1 105 ? 3.951 4.540 -0.653 1.00 98.31 105 HIS A CA 1
ATOM 795 C C . HIS A 1 105 ? 3.246 4.246 0.662 1.00 98.31 105 HIS A C 1
ATOM 797 O O . HIS A 1 105 ? 2.611 3.204 0.814 1.00 98.31 105 HIS A O 1
ATOM 803 N N . ASP A 1 106 ? 3.393 5.171 1.599 1.00 98.69 106 ASP A N 1
ATOM 804 C CA . ASP A 1 106 ? 2.750 5.175 2.909 1.00 98.69 106 ASP A CA 1
ATOM 805 C C . ASP A 1 106 ? 1.516 6.085 2.875 1.00 98.69 106 ASP A C 1
ATOM 807 O O . ASP A 1 106 ? 1.578 7.189 2.327 1.00 98.69 106 ASP A O 1
ATOM 811 N N . MET A 1 107 ? 0.378 5.600 3.373 1.00 98.62 107 MET A N 1
ATOM 812 C CA . MET A 1 107 ? -0.892 6.321 3.305 1.00 98.62 107 MET A CA 1
ATOM 813 C C . MET A 1 107 ? -1.870 5.901 4.400 1.00 98.62 107 MET A C 1
ATOM 815 O O . MET A 1 107 ? -2.012 4.721 4.722 1.00 98.62 107 MET A O 1
ATOM 819 N N . TYR A 1 108 ? -2.648 6.862 4.874 1.00 98.69 108 TYR A N 1
ATOM 820 C CA . TYR A 1 108 ? -3.913 6.646 5.557 1.00 98.69 108 TYR A CA 1
ATOM 821 C C . TYR A 1 108 ? -5.053 6.595 4.539 1.00 98.69 108 TYR A C 1
ATOM 823 O O . TYR A 1 108 ? -5.147 7.409 3.619 1.00 98.69 108 TYR A O 1
ATOM 831 N N . ALA A 1 109 ? -5.956 5.632 4.706 1.00 98.44 109 ALA A N 1
ATOM 832 C CA . ALA A 1 109 ? -7.166 5.503 3.904 1.00 98.44 109 ALA A CA 1
ATOM 833 C C . ALA A 1 109 ? -8.312 6.383 4.447 1.00 98.44 109 ALA A C 1
ATOM 835 O O . ALA A 1 109 ? -9.420 5.898 4.673 1.00 98.44 109 ALA A O 1
ATOM 836 N N . ASP A 1 110 ? -8.035 7.667 4.687 1.00 97.75 110 ASP A N 1
ATOM 837 C CA . ASP A 1 110 ? -8.969 8.653 5.259 1.00 97.75 110 ASP A CA 1
ATOM 838 C C . ASP A 1 110 ? -9.703 9.505 4.203 1.00 97.75 110 ASP A C 1
ATOM 840 O O . ASP A 1 110 ? -10.547 10.343 4.520 1.00 97.75 110 ASP A O 1
ATOM 844 N N . GLY A 1 111 ? -9.406 9.283 2.921 1.00 97.81 111 GLY A N 1
ATOM 845 C CA . GLY A 1 111 ? -10.005 9.994 1.799 1.00 97.81 111 GLY A CA 1
ATOM 846 C C . GLY A 1 111 ? -9.436 11.386 1.528 1.00 97.81 111 GLY A C 1
ATOM 847 O O . GLY A 1 111 ? -9.952 12.055 0.626 1.00 97.81 111 GLY A O 1
ATOM 848 N N . THR A 1 112 ? -8.396 11.815 2.241 1.00 98.19 112 THR A N 1
ATOM 849 C CA . THR A 1 112 ? -7.739 13.111 2.052 1.00 98.19 112 THR A CA 1
ATOM 850 C C . THR A 1 112 ? -6.478 12.982 1.202 1.00 98.19 112 THR A C 1
ATOM 852 O O . THR A 1 112 ? -5.886 11.911 1.073 1.00 98.19 112 THR A O 1
ATOM 855 N N . LEU A 1 113 ? -6.062 14.086 0.577 1.00 97.69 113 LEU A N 1
ATOM 856 C CA . LEU A 1 113 ? -4.761 14.135 -0.088 1.00 97.69 113 LEU A CA 1
ATOM 857 C C . LEU A 1 113 ? -3.617 14.171 0.923 1.00 97.69 113 LEU A C 1
ATOM 859 O O . LEU A 1 113 ? -2.598 13.560 0.652 1.00 97.69 113 LEU A O 1
ATOM 863 N N . GLU A 1 114 ? -3.790 14.849 2.060 1.00 96.19 114 GLU A N 1
ATOM 864 C CA . GLU A 1 114 ? -2.771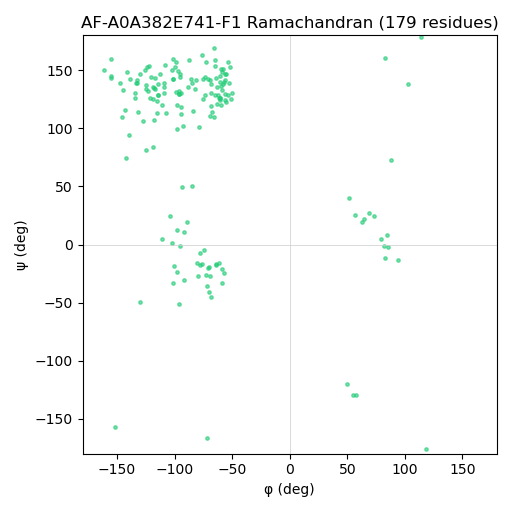 15.043 3.101 1.00 96.19 114 GLU A CA 1
ATOM 865 C C . GLU A 1 114 ? -2.415 13.746 3.839 1.00 96.19 114 GLU A C 1
ATOM 867 O O . GLU A 1 114 ? -1.236 13.435 3.987 1.00 96.19 114 GLU A O 1
ATOM 872 N N . GLY A 1 115 ? -3.418 12.957 4.230 1.00 96.62 115 GLY A N 1
ATOM 873 C CA . GLY A 1 115 ? -3.215 11.633 4.820 1.00 96.62 115 GLY A CA 1
ATOM 874 C C . GLY A 1 115 ? -2.875 10.556 3.789 1.00 96.62 115 GLY A C 1
ATOM 875 O O . GLY A 1 115 ? -2.365 9.499 4.145 1.00 96.62 115 GLY A O 1
ATOM 876 N N . GLY A 1 116 ? -3.138 10.812 2.506 1.00 96.81 116 GLY A N 1
ATOM 877 C CA . GLY A 1 116 ? -2.862 9.897 1.406 1.00 96.81 116 GLY A CA 1
ATOM 878 C C . GLY A 1 116 ? -1.373 9.745 1.058 1.00 96.81 116 GLY A C 1
ATOM 879 O O . GLY A 1 116 ? -0.483 10.179 1.784 1.00 96.81 116 GLY A O 1
ATOM 880 N N . VAL A 1 117 ? -1.081 9.148 -0.103 1.00 97.62 117 VAL A N 1
ATOM 881 C CA . VAL A 1 117 ? 0.307 9.040 -0.585 1.00 97.62 117 VAL A CA 1
ATOM 882 C C . VAL A 1 117 ? 0.803 10.431 -0.963 1.00 97.62 117 VAL A C 1
ATOM 884 O O . VAL A 1 117 ? 0.363 10.969 -1.980 1.00 97.62 117 VAL A O 1
ATOM 887 N N . ASN A 1 118 ? 1.744 10.975 -0.194 1.00 96.06 118 ASN A N 1
ATOM 888 C CA . ASN A 1 118 ? 2.477 12.205 -0.503 1.00 96.06 118 ASN A CA 1
ATOM 889 C C . ASN A 1 118 ? 3.965 11.899 -0.620 1.00 96.06 118 ASN A C 1
ATOM 891 O O . ASN A 1 118 ? 4.733 12.023 0.332 1.00 96.06 118 ASN A O 1
ATOM 895 N N . ASP A 1 119 ? 4.360 11.459 -1.806 1.00 95.94 119 ASP A N 1
ATOM 896 C CA . ASP A 1 119 ? 5.696 10.931 -2.052 1.00 95.94 119 ASP A CA 1
ATOM 897 C C . ASP A 1 119 ? 6.094 11.156 -3.520 1.00 95.94 119 ASP A C 1
ATOM 899 O O . ASP A 1 119 ? 5.563 12.049 -4.190 1.00 95.94 119 ASP A O 1
ATOM 903 N N . VAL A 1 120 ? 7.031 10.369 -4.039 1.00 94.62 120 VAL A N 1
ATOM 904 C CA . VAL A 1 120 ? 7.446 10.381 -5.439 1.00 94.62 120 VAL A CA 1
ATOM 905 C C . VAL A 1 120 ? 6.796 9.257 -6.248 1.00 94.62 120 VAL A C 1
ATOM 907 O O . VAL A 1 120 ? 6.440 8.181 -5.761 1.00 94.62 120 VAL A O 1
ATOM 910 N N . HIS A 1 121 ? 6.645 9.508 -7.543 1.00 91.62 121 HIS A N 1
ATOM 911 C CA . HIS A 1 121 ? 6.291 8.513 -8.543 1.00 91.62 121 HIS A CA 1
ATOM 912 C C . HIS A 1 121 ? 7.411 7.465 -8.688 1.00 91.62 121 HIS A C 1
ATOM 914 O O . HIS A 1 121 ? 8.532 7.658 -8.227 1.00 91.62 121 HIS A O 1
ATOM 920 N N . VAL A 1 122 ? 7.160 6.363 -9.404 1.00 86.31 122 VAL A N 1
ATOM 921 C CA . VAL A 1 122 ? 8.152 5.285 -9.612 1.00 86.31 122 VAL A CA 1
ATOM 922 C C . VAL A 1 122 ? 9.422 5.734 -10.359 1.00 86.31 122 VAL A C 1
ATOM 924 O O . VAL A 1 122 ? 10.449 5.059 -10.308 1.00 86.31 122 VAL A O 1
ATOM 927 N N . ASN A 1 123 ? 9.397 6.894 -11.025 1.00 88.94 123 ASN A N 1
ATOM 928 C CA . ASN A 1 123 ? 10.609 7.522 -11.570 1.00 88.94 123 ASN A CA 1
ATOM 929 C C . ASN A 1 123 ? 11.499 8.182 -10.496 1.00 88.94 123 ASN A C 1
ATOM 931 O O . ASN A 1 123 ? 12.599 8.620 -10.815 1.00 88.94 123 ASN A O 1
ATOM 935 N N . LYS A 1 124 ? 11.053 8.202 -9.234 1.00 89.88 124 LYS A N 1
ATOM 936 C CA . LYS A 1 124 ? 11.730 8.744 -8.047 1.00 89.88 124 LYS A CA 1
ATOM 937 C C . LYS A 1 124 ? 11.999 10.248 -8.102 1.00 89.88 124 LYS A C 1
ATOM 939 O O . LYS A 1 124 ? 12.873 10.737 -7.394 1.00 89.88 124 LYS A O 1
ATOM 944 N N . THR A 1 125 ? 11.291 10.970 -8.968 1.00 89.75 125 THR A N 1
ATOM 945 C CA . THR A 1 125 ? 11.506 12.409 -9.185 1.00 89.75 125 THR A CA 1
ATOM 946 C C . THR A 1 125 ? 10.206 13.192 -9.109 1.00 89.75 125 THR A C 1
ATOM 948 O O . THR A 1 125 ? 10.127 14.175 -8.376 1.00 89.75 125 THR A O 1
ATOM 951 N N . ASP A 1 126 ? 9.172 12.751 -9.827 1.00 93.69 126 ASP A N 1
ATOM 952 C CA . ASP A 1 126 ? 7.908 13.482 -9.869 1.00 93.69 126 ASP A CA 1
ATOM 953 C C . ASP A 1 126 ? 7.164 13.312 -8.551 1.00 93.69 126 ASP A C 1
ATOM 955 O O . ASP A 1 126 ? 6.928 12.187 -8.111 1.00 93.69 126 ASP A O 1
ATOM 959 N N . ARG A 1 127 ? 6.745 14.420 -7.938 1.00 96.12 127 ARG A N 1
ATOM 960 C CA . ARG A 1 127 ? 5.884 14.368 -6.755 1.00 96.12 127 ARG A CA 1
ATOM 961 C C . ARG A 1 127 ? 4.495 13.865 -7.129 1.00 96.12 127 ARG A C 1
ATOM 963 O O . ARG A 1 127 ? 3.933 14.254 -8.153 1.00 96.12 127 ARG A O 1
ATOM 970 N N . ILE A 1 128 ? 3.918 13.058 -6.252 1.00 96.19 128 ILE A N 1
ATOM 971 C CA . ILE A 1 128 ? 2.536 12.602 -6.340 1.00 96.19 128 ILE A CA 1
ATOM 972 C C . ILE A 1 128 ? 1.795 12.926 -5.047 1.00 96.19 128 ILE A C 1
ATOM 974 O O . ILE A 1 128 ? 2.380 12.964 -3.969 1.00 96.19 128 ILE A O 1
ATOM 978 N N . SER A 1 129 ? 0.491 13.147 -5.184 1.00 97.62 129 SER A N 1
ATOM 979 C CA . SER A 1 129 ? -0.447 13.235 -4.069 1.00 97.62 129 SER A CA 1
ATOM 980 C C . SER A 1 129 ? -1.674 12.397 -4.419 1.00 97.62 129 SER A C 1
ATOM 982 O O . SER A 1 129 ? -2.224 12.534 -5.519 1.00 97.62 129 SER A O 1
ATOM 984 N N . VAL A 1 130 ? -2.059 11.459 -3.557 1.00 98.31 130 VAL A N 1
ATOM 985 C CA . VAL A 1 130 ? -3.069 10.436 -3.868 1.00 98.31 130 VAL A CA 1
ATOM 986 C C . VAL A 1 130 ? -3.919 10.151 -2.641 1.00 98.31 130 VAL A C 1
ATOM 988 O O . VAL A 1 130 ? -3.418 9.586 -1.679 1.00 98.31 130 VAL A O 1
ATOM 991 N N . ALA A 1 131 ? -5.218 10.442 -2.700 1.00 98.56 131 ALA A N 1
ATOM 992 C CA . ALA A 1 131 ? -6.128 10.061 -1.622 1.00 98.56 131 ALA A CA 1
ATOM 993 C C . ALA A 1 131 ? -6.396 8.551 -1.650 1.00 98.56 131 ALA A C 1
ATOM 995 O O . ALA A 1 131 ? -6.517 7.963 -2.731 1.00 98.56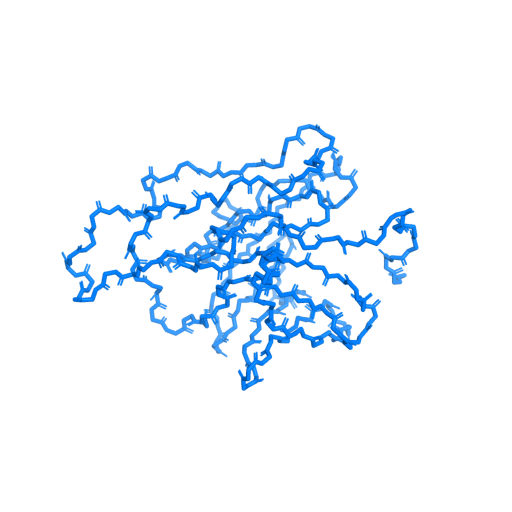 131 ALA A O 1
ATOM 996 N N . ALA A 1 132 ? -6.531 7.936 -0.478 1.00 98.62 132 ALA A N 1
ATOM 997 C CA . ALA A 1 132 ? -6.836 6.518 -0.323 1.00 98.62 132 ALA A CA 1
ATOM 998 C C . ALA A 1 132 ? -8.145 6.329 0.454 1.00 98.62 132 ALA A C 1
ATOM 1000 O O . ALA A 1 132 ? -8.439 7.100 1.363 1.00 98.62 132 ALA A O 1
ATOM 1001 N N . ARG A 1 133 ? -8.941 5.317 0.098 1.00 98.50 133 ARG A N 1
ATOM 1002 C CA . ARG A 1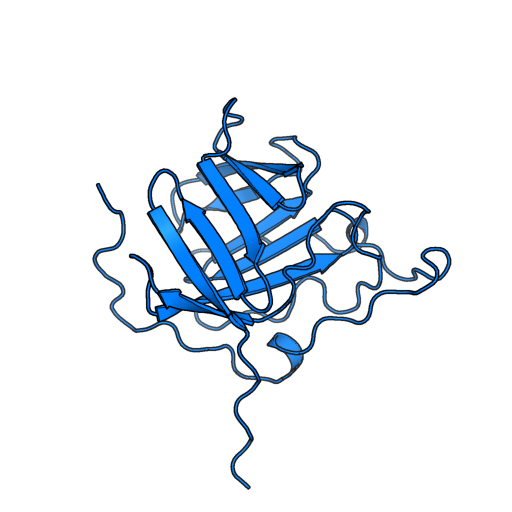 133 ? -10.162 4.925 0.825 1.00 98.50 133 ARG A CA 1
ATOM 1003 C C . ARG A 1 133 ? -10.296 3.411 0.867 1.00 98.50 133 ARG A C 1
ATOM 1005 O O . ARG A 1 133 ? -9.900 2.736 -0.087 1.00 98.50 133 ARG A O 1
ATOM 1012 N N . PHE A 1 134 ? -10.898 2.900 1.937 1.00 98.56 134 PHE A N 1
ATOM 1013 C CA . PHE A 1 134 ? -11.427 1.541 1.963 1.00 98.56 134 PHE A CA 1
ATOM 1014 C C . PHE A 1 134 ? -12.910 1.548 1.605 1.00 98.56 134 PHE A C 1
ATOM 1016 O O . PHE A 1 134 ? -13.710 2.161 2.304 1.00 98.56 134 PHE A O 1
ATOM 1023 N N . GLU A 1 135 ? -13.274 0.882 0.514 1.00 97.38 135 GLU A N 1
ATOM 1024 C CA . GLU A 1 135 ? -14.647 0.835 -0.003 1.00 97.38 135 GLU A CA 1
ATOM 1025 C C . GLU A 1 135 ? -14.895 -0.554 -0.603 1.00 97.38 135 GLU A C 1
ATOM 1027 O O . GLU A 1 135 ? -14.057 -1.063 -1.350 1.00 97.38 135 GLU A O 1
ATOM 1032 N N . ASP A 1 136 ? -16.023 -1.185 -0.267 1.00 96.06 136 ASP A N 1
ATOM 1033 C CA . ASP A 1 136 ? -16.441 -2.495 -0.794 1.00 96.06 136 ASP A CA 1
ATOM 1034 C C . ASP A 1 136 ? -15.369 -3.601 -0.684 1.00 96.06 136 ASP A C 1
ATOM 1036 O O . ASP A 1 136 ? -15.154 -4.392 -1.611 1.00 96.06 136 ASP A O 1
ATOM 1040 N N . GLY A 1 137 ? -14.642 -3.635 0.441 1.00 97.06 137 GLY A N 1
ATOM 1041 C CA . GLY A 1 137 ? -13.558 -4.595 0.670 1.00 97.06 137 GLY A CA 1
ATOM 1042 C C . GLY A 1 137 ? -12.332 -4.358 -0.219 1.00 97.06 137 GLY A C 1
ATOM 1043 O O . GLY A 1 137 ? -11.609 -5.302 -0.555 1.00 97.06 137 GLY A O 1
ATOM 1044 N N . ARG A 1 138 ? -12.098 -3.110 -0.646 1.00 98.44 138 ARG A N 1
ATOM 1045 C CA . ARG A 1 138 ? -10.976 -2.713 -1.507 1.00 98.44 138 ARG A CA 1
ATOM 1046 C C . ARG A 1 138 ? -10.231 -1.524 -0.938 1.00 98.44 138 ARG A C 1
ATOM 1048 O O . ARG A 1 138 ? -10.845 -0.615 -0.400 1.00 98.44 138 ARG A O 1
ATOM 1055 N N . LEU A 1 139 ? -8.923 -1.488 -1.161 1.00 98.81 139 LEU A N 1
ATOM 1056 C CA . LEU A 1 139 ? -8.144 -0.257 -1.103 1.00 98.81 139 LEU A CA 1
ATOM 1057 C C . LEU A 1 139 ? -8.244 0.452 -2.458 1.00 98.81 139 LEU A C 1
ATOM 1059 O O . LEU A 1 139 ? -7.737 -0.061 -3.461 1.00 98.81 139 LEU A O 1
ATOM 1063 N N . ASN A 1 140 ? -8.864 1.627 -2.482 1.00 98.62 140 ASN A N 1
ATOM 1064 C CA . ASN A 1 140 ? -9.046 2.464 -3.663 1.00 98.62 140 ASN A CA 1
ATOM 1065 C C . ASN A 1 140 ? -8.164 3.711 -3.571 1.00 98.62 140 ASN A C 1
ATOM 1067 O O . ASN A 1 140 ? -8.195 4.419 -2.567 1.00 98.62 140 ASN A O 1
ATOM 1071 N N . LEU A 1 141 ? -7.406 4.001 -4.631 1.00 98.50 141 LEU A N 1
ATOM 1072 C CA . LEU A 1 141 ? -6.545 5.179 -4.713 1.00 98.50 141 LEU A CA 1
ATOM 1073 C C . LEU A 1 141 ? -7.014 6.151 -5.799 1.00 98.50 141 LEU A C 1
ATOM 1075 O O . LEU A 1 141 ? -7.329 5.764 -6.933 1.00 98.50 141 LEU A O 1
ATOM 1079 N N . TYR A 1 142 ? -6.968 7.432 -5.451 1.00 98.00 142 TYR A N 1
ATOM 1080 C CA . TYR A 1 142 ? -7.507 8.559 -6.202 1.00 98.00 142 TYR A CA 1
ATOM 1081 C C . TYR A 1 142 ? -6.405 9.611 -6.449 1.00 98.00 142 TYR A C 1
ATOM 1083 O O . TYR A 1 142 ? -6.310 10.597 -5.711 1.00 98.00 142 TYR A O 1
ATOM 1091 N N . PRO A 1 143 ? -5.537 9.432 -7.468 1.00 96.19 143 PRO A N 1
ATOM 1092 C CA . PRO A 1 143 ? -4.420 10.348 -7.713 1.00 96.19 143 PRO A CA 1
ATOM 1093 C C . PRO A 1 143 ? -4.892 11.770 -7.994 1.00 96.19 143 PRO A C 1
ATOM 1095 O O . PRO A 1 143 ? -5.714 11.963 -8.885 1.00 96.19 143 PRO A O 1
ATOM 1098 N N . GLY A 1 144 ? -4.387 12.761 -7.265 1.00 94.06 144 GLY A N 1
ATOM 1099 C CA . GLY A 1 144 ? -4.842 14.151 -7.348 1.00 94.06 144 GLY A CA 1
ATOM 1100 C C . GLY A 1 144 ? -6.293 14.366 -6.900 1.00 94.06 144 GLY A C 1
ATOM 1101 O O . GLY A 1 144 ? -6.921 15.317 -7.346 1.00 94.06 144 GLY A O 1
ATOM 1102 N N . GLY A 1 145 ? -6.864 13.463 -6.093 1.00 90.06 145 GLY A N 1
ATOM 1103 C CA . GLY A 1 145 ? -8.213 13.626 -5.537 1.00 90.06 145 GLY A CA 1
ATOM 1104 C C . GLY A 1 145 ? -9.334 13.414 -6.558 1.00 90.06 145 GLY A C 1
ATOM 1105 O O . GLY A 1 145 ? -10.430 13.948 -6.407 1.00 90.06 145 GLY A O 1
ATOM 1106 N N . ARG A 1 146 ? -9.065 12.651 -7.626 1.00 94.38 146 ARG A N 1
ATOM 1107 C CA . ARG A 1 146 ? -10.052 12.320 -8.670 1.00 94.38 146 ARG A CA 1
ATOM 1108 C C . ARG A 1 146 ? -11.329 11.714 -8.080 1.00 94.38 146 ARG A C 1
ATOM 1110 O O . ARG A 1 146 ? -11.309 11.082 -7.031 1.00 94.38 146 ARG A O 1
ATOM 1117 N N . ARG A 1 147 ? -12.430 11.816 -8.831 1.00 93.50 147 ARG A N 1
ATOM 1118 C CA . ARG A 1 147 ? -13.737 11.247 -8.450 1.00 93.50 147 ARG A CA 1
ATOM 1119 C C . ARG A 1 147 ? -13.821 9.723 -8.562 1.00 93.50 147 ARG A C 1
ATOM 1121 O O . ARG A 1 147 ? -14.643 9.118 -7.892 1.00 93.50 147 ARG A O 1
ATOM 1128 N N . VAL A 1 148 ? -13.022 9.114 -9.437 1.00 95.00 148 VAL A N 1
ATOM 1129 C CA . VAL A 1 148 ? -13.040 7.668 -9.705 1.00 95.00 148 VAL A CA 1
ATOM 1130 C C . VAL A 1 148 ? -11.680 7.087 -9.355 1.00 95.00 148 VAL A C 1
ATOM 1132 O O . VAL A 1 148 ? -10.651 7.664 -9.721 1.00 95.00 148 VAL A O 1
ATOM 1135 N N . ALA A 1 149 ? -11.682 5.947 -8.663 1.00 96.38 149 ALA A N 1
ATOM 1136 C CA . ALA A 1 149 ? -10.465 5.249 -8.285 1.00 96.38 149 ALA A CA 1
ATOM 1137 C C . ALA A 1 149 ? -9.694 4.824 -9.541 1.00 96.38 149 ALA A C 1
ATOM 1139 O O . ALA A 1 149 ? -10.236 4.163 -10.430 1.00 96.38 149 ALA A O 1
ATOM 1140 N N . LEU A 1 150 ? -8.418 5.200 -9.615 1.00 97.25 150 LEU A N 1
ATOM 1141 C CA . LEU A 1 150 ? -7.547 4.795 -10.720 1.00 97.25 150 LEU A CA 1
ATOM 1142 C C . LEU A 1 150 ? -6.801 3.501 -10.392 1.00 97.25 150 LEU A C 1
ATOM 1144 O O . LEU A 1 150 ? -6.493 2.721 -11.292 1.00 97.25 150 LEU A O 1
ATOM 1148 N N . VAL A 1 151 ? -6.507 3.275 -9.112 1.00 97.75 151 VAL A N 1
ATOM 1149 C CA . VAL A 1 151 ? -5.822 2.076 -8.632 1.00 97.75 151 VAL A CA 1
ATOM 1150 C C . VAL A 1 151 ? -6.701 1.407 -7.589 1.00 97.75 151 VAL A C 1
ATOM 1152 O O . VAL A 1 151 ? -7.183 2.077 -6.684 1.00 97.75 151 VAL A O 1
ATOM 1155 N N . THR A 1 152 ? -6.899 0.096 -7.698 1.00 98.44 152 THR A N 1
ATOM 1156 C CA . THR A 1 152 ? -7.658 -0.669 -6.696 1.00 98.44 152 THR A CA 1
ATOM 1157 C C . THR A 1 152 ? -6.915 -1.941 -6.324 1.00 98.44 152 THR A C 1
ATOM 1159 O O . THR A 1 152 ? -6.428 -2.633 -7.226 1.00 98.44 152 THR A O 1
ATOM 1162 N N . ARG A 1 153 ? -6.896 -2.297 -5.040 1.00 98.62 153 ARG A N 1
ATOM 1163 C CA . ARG A 1 153 ? -6.407 -3.589 -4.539 1.00 98.62 153 ARG A CA 1
ATOM 1164 C C . ARG A 1 153 ? -7.474 -4.269 -3.697 1.00 98.62 153 ARG A C 1
ATOM 1166 O O . ARG A 1 153 ? -8.101 -3.623 -2.867 1.00 98.62 153 ARG A O 1
ATOM 1173 N N . TYR A 1 154 ? -7.693 -5.558 -3.926 1.00 98.62 154 TYR A N 1
ATOM 1174 C CA . TYR A 1 154 ? -8.670 -6.344 -3.172 1.00 98.62 154 TYR A CA 1
ATOM 1175 C C . TYR A 1 154 ? -8.331 -7.834 -3.186 1.00 98.62 154 TYR A C 1
ATOM 1177 O O . TYR A 1 154 ? -7.595 -8.306 -4.058 1.00 98.62 154 TYR A O 1
ATOM 1185 N N . ARG A 1 155 ? -8.878 -8.578 -2.222 1.00 98.44 155 ARG A N 1
ATOM 1186 C CA . ARG A 1 155 ? -8.709 -10.032 -2.109 1.00 98.44 155 ARG A CA 1
ATOM 1187 C C . ARG A 1 155 ? -9.669 -10.776 -3.035 1.00 98.44 155 ARG A C 1
ATOM 1189 O O . ARG A 1 155 ? -10.819 -10.381 -3.205 1.00 98.44 155 ARG A O 1
ATOM 1196 N N . ASN A 1 156 ? -9.197 -11.861 -3.636 1.00 98.06 156 ASN A N 1
ATOM 1197 C CA . ASN A 1 156 ? -10.012 -12.828 -4.363 1.00 98.06 156 ASN A CA 1
ATOM 1198 C C . ASN A 1 156 ? -9.496 -14.235 -4.044 1.00 98.06 156 ASN A C 1
ATOM 1200 O O . ASN A 1 156 ? -8.528 -14.691 -4.658 1.00 98.06 156 ASN A O 1
ATOM 1204 N N . GLY A 1 157 ? -10.114 -14.879 -3.051 1.00 97.31 157 GLY A N 1
ATOM 1205 C CA . GLY A 1 157 ? -9.560 -16.080 -2.426 1.00 97.31 157 GLY A CA 1
ATOM 1206 C C . GLY A 1 157 ? -8.172 -15.790 -1.853 1.00 97.31 157 GLY A C 1
ATOM 1207 O O . GLY A 1 157 ? -7.964 -14.776 -1.180 1.00 97.31 157 GLY A O 1
ATOM 1208 N N . ASP A 1 158 ? -7.205 -16.633 -2.201 1.00 96.50 158 ASP A N 1
ATOM 1209 C CA . ASP A 1 158 ? -5.819 -16.503 -1.741 1.00 96.50 158 ASP A CA 1
ATOM 1210 C C . ASP A 1 158 ? -5.016 -15.426 -2.483 1.00 96.50 158 ASP A C 1
ATOM 1212 O O . ASP A 1 158 ? -3.920 -15.043 -2.060 1.00 96.50 158 ASP A O 1
ATOM 1216 N N . GLU A 1 159 ? -5.576 -14.842 -3.536 1.00 98.38 159 GLU A N 1
ATOM 1217 C CA . GLU A 1 159 ? -4.883 -13.901 -4.405 1.00 98.38 159 GLU A CA 1
ATOM 1218 C C . GLU A 1 159 ? -5.256 -12.455 -4.123 1.00 98.38 159 GLU A C 1
ATOM 1220 O O . GLU A 1 159 ? -6.384 -12.129 -3.747 1.00 98.38 159 GLU A O 1
ATOM 1225 N N . MET A 1 160 ? -4.312 -11.555 -4.378 1.00 98.69 160 MET A N 1
ATOM 1226 C CA . MET A 1 160 ? -4.616 -10.136 -4.465 1.00 98.69 160 MET A CA 1
ATOM 1227 C C . MET A 1 160 ? -4.827 -9.755 -5.928 1.00 98.69 160 MET A C 1
ATOM 1229 O O . MET A 1 160 ? -4.025 -10.080 -6.806 1.00 98.69 160 MET A O 1
ATOM 1233 N N . VAL A 1 161 ? -5.911 -9.038 -6.205 1.00 98.62 161 VAL A N 1
ATOM 1234 C CA . VAL A 1 161 ? -6.136 -8.401 -7.499 1.00 98.62 161 VAL A CA 1
ATOM 1235 C C . VAL A 1 161 ? -5.722 -6.946 -7.395 1.00 98.62 161 VAL A C 1
ATOM 1237 O O . VAL A 1 161 ? -6.312 -6.185 -6.632 1.00 98.62 161 VAL A O 1
ATOM 1240 N N . TRP A 1 162 ? -4.758 -6.553 -8.221 1.00 98.25 162 TRP A N 1
ATOM 1241 C CA . TRP A 1 162 ? -4.336 -5.166 -8.367 1.00 98.25 162 TRP A CA 1
ATOM 1242 C C . TRP A 1 162 ? -4.740 -4.648 -9.743 1.00 98.25 162 TRP A C 1
ATOM 1244 O O . TRP A 1 162 ? -4.333 -5.193 -10.775 1.00 98.25 162 TRP A O 1
ATOM 1254 N N . ARG A 1 163 ? -5.562 -3.598 -9.768 1.00 97.62 163 ARG A N 1
ATOM 1255 C CA . ARG A 1 163 ? -5.952 -2.910 -11.000 1.00 97.62 163 ARG A CA 1
ATOM 1256 C C . ARG A 1 163 ? -5.312 -1.541 -11.068 1.00 97.62 163 ARG A C 1
ATOM 1258 O O . ARG A 1 163 ? -5.320 -0.817 -10.077 1.00 97.62 163 ARG A O 1
ATOM 1265 N N . TYR A 1 164 ? -4.847 -1.185 -12.256 1.00 92.88 164 TYR A N 1
ATOM 1266 C CA . TYR A 1 164 ? -4.451 0.171 -12.600 1.00 92.88 164 TYR A CA 1
ATOM 1267 C C . TYR A 1 164 ? -5.189 0.567 -13.878 1.00 92.88 164 TYR A C 1
ATOM 1269 O O . TYR A 1 164 ? -4.913 0.030 -14.949 1.00 92.88 164 TYR A O 1
ATOM 1277 N N . GLY A 1 165 ? -6.198 1.429 -13.761 1.00 92.44 165 GLY A N 1
ATOM 1278 C CA . GLY A 1 165 ? -7.134 1.729 -14.842 1.00 92.44 165 GLY A CA 1
ATOM 1279 C C . GLY A 1 165 ? -7.705 0.447 -15.482 1.00 92.44 165 GLY A C 1
ATOM 1280 O O . GLY A 1 165 ? -8.320 -0.368 -14.783 1.00 92.44 165 GLY A O 1
ATOM 1281 N N . PRO A 1 166 ? -7.505 0.223 -16.797 1.00 91.38 166 PRO A N 1
ATOM 1282 C CA . PRO A 1 166 ? -8.013 -0.967 -17.483 1.00 91.38 166 PRO A CA 1
ATOM 1283 C C . PRO A 1 166 ? -7.197 -2.235 -17.186 1.00 91.38 166 PRO A C 1
ATOM 1285 O O . PRO A 1 166 ? -7.667 -3.345 -17.438 1.00 91.38 166 PRO A O 1
ATOM 1288 N N . TRP A 1 167 ? -5.976 -2.101 -16.666 1.00 94.19 167 TRP A N 1
ATOM 1289 C CA . TRP A 1 167 ? -5.069 -3.223 -16.466 1.00 94.19 167 TRP A CA 1
ATOM 1290 C C . TRP A 1 167 ? -5.386 -3.961 -15.175 1.00 94.19 167 TRP A C 1
ATOM 1292 O O . TRP A 1 167 ? -5.547 -3.350 -14.121 1.00 94.19 167 TRP A O 1
ATOM 1302 N N . LYS A 1 168 ? -5.434 -5.292 -15.253 1.00 97.56 168 LYS A N 1
ATOM 1303 C CA . LYS A 1 168 ? -5.677 -6.184 -14.119 1.00 97.56 168 LYS A CA 1
ATOM 1304 C C . LYS A 1 168 ? -4.501 -7.138 -13.954 1.00 97.56 168 LYS A C 1
ATOM 1306 O O . LYS A 1 168 ? -4.160 -7.864 -14.887 1.00 97.56 168 LYS A O 1
ATOM 1311 N N . ASN A 1 169 ? -3.945 -7.169 -12.751 1.00 98.06 169 ASN A N 1
ATOM 1312 C CA . ASN A 1 169 ? -2.927 -8.116 -12.321 1.00 98.06 169 ASN A CA 1
ATOM 1313 C C . ASN A 1 169 ? -3.505 -9.036 -11.243 1.00 98.06 169 ASN A C 1
ATOM 1315 O O . ASN A 1 169 ? -4.353 -8.616 -10.453 1.00 98.06 169 ASN A O 1
ATOM 1319 N N . ARG A 1 170 ? -3.054 -10.291 -11.223 1.00 98.56 170 ARG A N 1
ATOM 1320 C CA . ARG A 1 170 ? -3.306 -11.231 -10.124 1.00 98.56 170 ARG A CA 1
ATOM 1321 C C . ARG A 1 170 ? -1.978 -11.551 -9.464 1.00 98.56 170 ARG A C 1
ATOM 1323 O O . ARG A 1 170 ? -1.007 -11.876 -10.157 1.00 98.56 170 ARG A O 1
ATOM 1330 N N . LEU A 1 171 ? -1.949 -11.407 -8.149 1.00 98.69 171 LEU A N 1
ATOM 1331 C CA . LEU A 1 171 ? -0.770 -11.592 -7.333 1.00 98.69 171 LEU A CA 1
ATOM 1332 C C . LEU A 1 171 ? -0.992 -12.757 -6.377 1.00 98.69 171 LEU A C 1
ATOM 1334 O O . LEU A 1 171 ? -2.036 -12.848 -5.730 1.00 98.69 171 LEU A O 1
ATOM 1338 N N . ARG A 1 172 ? 0.011 -13.626 -6.288 1.00 98.44 172 ARG A N 1
ATOM 1339 C CA . ARG A 1 172 ? 0.080 -14.700 -5.297 1.00 98.44 172 ARG A CA 1
ATOM 1340 C C . ARG A 1 172 ? 0.909 -14.229 -4.113 1.00 98.44 172 ARG A C 1
ATOM 1342 O O . ARG A 1 172 ? 1.851 -13.455 -4.299 1.00 98.44 172 ARG A O 1
ATOM 1349 N N . ARG A 1 173 ? 0.556 -14.696 -2.921 1.00 97.56 173 ARG A N 1
ATOM 1350 C CA . ARG A 1 173 ? 1.342 -14.462 -1.712 1.00 97.56 173 ARG A CA 1
ATOM 1351 C C . ARG A 1 173 ? 2.660 -15.224 -1.828 1.00 97.56 173 ARG A C 1
ATOM 1353 O O . ARG A 1 173 ? 2.662 -16.357 -2.308 1.00 97.56 173 ARG A O 1
ATOM 1360 N N . LEU A 1 174 ? 3.757 -14.602 -1.425 1.00 97.06 174 LEU A N 1
ATOM 1361 C CA . LEU A 1 174 ? 5.049 -15.260 -1.283 1.00 97.06 174 LEU A CA 1
ATOM 1362 C C . LEU A 1 174 ? 5.267 -15.667 0.175 1.00 97.06 174 LEU A C 1
ATOM 1364 O O . LEU A 1 174 ? 4.785 -15.000 1.091 1.00 97.06 174 LEU A O 1
ATOM 1368 N N . ALA A 1 175 ? 5.999 -16.758 0.354 1.00 92.81 175 ALA A N 1
ATOM 1369 C CA . ALA A 1 175 ? 6.578 -17.186 1.619 1.00 92.81 175 ALA A CA 1
ATOM 1370 C C . ALA A 1 175 ? 8.075 -16.821 1.620 1.00 92.81 175 ALA A C 1
ATOM 1372 O O . ALA A 1 175 ? 8.631 -16.621 0.529 1.00 92.81 175 ALA A O 1
ATOM 1373 N N . PRO A 1 176 ? 8.728 -16.724 2.793 1.00 87.62 176 PRO A N 1
ATOM 1374 C CA . PRO A 1 176 ? 10.183 -16.646 2.827 1.00 87.62 176 PRO A CA 1
ATOM 1375 C C . PRO A 1 176 ? 10.765 -17.859 2.091 1.00 87.62 176 PRO A C 1
ATOM 1377 O O . PRO A 1 176 ? 10.167 -18.938 2.099 1.00 87.62 176 PRO A O 1
ATOM 1380 N N . ALA A 1 177 ? 11.906 -17.679 1.425 1.00 77.56 177 ALA A N 1
ATOM 1381 C CA . ALA A 1 177 ? 12.652 -18.831 0.936 1.00 77.56 177 ALA A CA 1
ATOM 1382 C C . ALA A 1 177 ? 13.018 -19.707 2.143 1.00 77.56 177 ALA A C 1
ATOM 1384 O O . ALA A 1 177 ? 13.412 -19.170 3.180 1.00 77.56 177 ALA A O 1
ATOM 1385 N N . GLU A 1 178 ? 12.858 -21.026 2.026 1.00 67.69 178 GLU A N 1
ATOM 1386 C CA . GLU A 1 178 ? 13.436 -21.935 3.014 1.00 67.69 178 GLU A CA 1
ATOM 1387 C C . GLU A 1 178 ? 14.952 -21.717 2.993 1.00 67.69 178 GLU A C 1
ATOM 1389 O O . GLU A 1 178 ? 15.568 -21.718 1.922 1.00 67.69 178 GLU A O 1
ATOM 1394 N N . GLU A 1 179 ? 15.537 -21.434 4.157 1.00 56.34 179 GLU A N 1
ATOM 1395 C CA . GLU A 1 179 ? 16.988 -21.432 4.297 1.00 56.34 179 GLU A CA 1
ATOM 1396 C C . GLU A 1 179 ? 17.452 -22.848 3.945 1.00 56.34 179 GLU A C 1
ATOM 1398 O O . GLU A 1 179 ? 16.974 -23.824 4.520 1.00 56.34 179 GLU A O 1
ATOM 1403 N N . ALA A 1 180 ? 18.293 -22.973 2.918 1.00 48.44 180 ALA A N 1
ATOM 1404 C CA . ALA A 1 180 ? 18.949 -24.239 2.649 1.00 48.44 180 ALA A CA 1
ATOM 1405 C C . ALA A 1 180 ? 19.928 -24.487 3.804 1.00 48.44 180 ALA A C 1
ATOM 1407 O O . ALA A 1 180 ? 20.861 -23.697 3.965 1.00 48.44 180 ALA A O 1
ATOM 1408 N N . ASP A 1 181 ? 19.659 -25.525 4.600 1.00 40.56 181 ASP A N 1
ATOM 1409 C CA . ASP A 1 181 ? 20.584 -26.075 5.604 1.00 40.56 181 ASP A CA 1
ATOM 1410 C C . ASP A 1 181 ? 21.965 -26.398 4.999 1.00 40.56 181 ASP A C 1
ATOM 1412 O O . ASP A 1 181 ? 22.020 -26.901 3.846 1.00 40.56 181 ASP A O 1
#

Sequence (181 aa):
MAPLRIRRRPDEPPAGREHFEPTPLSTPPAETTVKAVDIPVAHTPPGGYRDFPRPVLAGCDEPITPGAPDLRGVWQAYRGPLKGHIERVEQAGNRVVITAGGIIHDMYADGTLEGGVNDVHVNKTDRISVAARFEDGRLNLYPGGRRVALVTRYRNGDEMVWRYGPWKNRLRRLAPAEEAD

Solvent-accessible surface area (backbone atoms only — not comparable to full-atom values): 10192 Å² total; per-residue (Å²): 129,87,91,79,81,83,72,94,61,81,65,74,80,70,85,62,57,71,60,43,53,68,63,69,55,33,82,59,66,88,66,43,83,32,48,53,85,78,48,82,87,60,62,47,51,91,77,29,49,91,64,78,71,79,65,82,63,66,76,32,16,22,40,64,40,88,64,48,53,91,66,60,24,26,33,34,21,75,38,47,96,54,51,54,43,49,38,37,31,45,70,23,31,59,35,40,36,40,40,38,84,37,37,39,48,33,26,29,39,78,60,36,50,85,51,7,30,67,36,57,40,87,84,48,67,52,77,42,43,21,12,20,32,60,54,95,38,17,46,34,30,12,66,75,65,45,96,60,68,43,33,41,38,32,70,56,85,84,27,40,37,44,32,52,67,93,46,58,30,40,20,43,68,52,75,62,80,79,81,81,129

Organism: NCBI:txid408172

Nearest PDB structures (foldseek):
  3pp6-assembly1_A  TM=5.711E-01  e=5.968E-02  Doryteuthis pealeii
  8f3d-assembly1_H  TM=3.854E-01  e=9.897E-01  Leishmania tarentolae
  8rth-assembly1_A  TM=3.271E-01  e=2.310E+00  Trypanosoma brucei
  7ybd-assembly1_A-2  TM=3.233E-01  e=2.436E+00  Clostridioides difficile

Mean predicted aligned error: 4.51 Å